Protein AF-K1TEF5-F1 (afdb_monomer_lite)

Sequence (211 aa):
VDSDGNNSTTNTFYMVNTIAPIYPLYLRDGNGNIMTDDNGKIYDYGNGMNAGLNRPVLSQLNLLKDDQLQASHSVGNTFGINGFAEITPTFVKGLKITLNGTVDDYEYRYQSTQQPYYGFGATTYPNGEVTVGHYRYYTVNFQQLVNYARSFGLHNMTLLLGHENYKQTYEYVYGGRSNMFSFKENHELAGAITNETYISNQTNYNTEGFF

Structure (mmCIF, N/CA/C/O backbone):
data_AF-K1TEF5-F1
#
_entry.id   AF-K1TEF5-F1
#
loop_
_atom_site.group_PDB
_atom_site.id
_atom_site.type_symbol
_atom_site.label_atom_id
_atom_site.label_alt_id
_atom_site.label_comp_id
_atom_site.label_asym_id
_atom_site.label_entity_id
_atom_site.label_seq_id
_atom_site.pdbx_PDB_ins_code
_atom_site.Cartn_x
_atom_site.Cartn_y
_atom_site.Cartn_z
_atom_site.occupancy
_atom_site.B_iso_or_equiv
_atom_site.auth_seq_id
_atom_site.auth_comp_id
_atom_site.auth_asym_id
_atom_site.auth_atom_id
_atom_site.pdbx_PDB_model_num
ATOM 1 N N . VAL A 1 1 ? -7.336 10.208 -7.315 1.00 33.69 1 VAL A N 1
ATOM 2 C CA . VAL A 1 1 ? -6.841 11.575 -7.041 1.00 33.69 1 VAL A CA 1
ATOM 3 C C . VAL A 1 1 ? -5.560 11.406 -6.266 1.00 33.69 1 VAL A C 1
ATOM 5 O O . VAL A 1 1 ? -5.601 10.839 -5.185 1.00 33.69 1 VAL A O 1
ATOM 8 N N . ASP A 1 2 ? -4.446 11.713 -6.919 1.00 32.72 2 ASP A N 1
ATOM 9 C CA . ASP A 1 2 ? -3.103 11.453 -6.406 1.00 32.72 2 ASP A CA 1
ATOM 10 C C . ASP A 1 2 ? -2.820 12.412 -5.244 1.00 32.72 2 ASP A C 1
ATOM 12 O O . ASP A 1 2 ? -2.993 13.626 -5.387 1.00 32.72 2 ASP A O 1
ATOM 16 N N . SER A 1 3 ? -2.506 11.850 -4.079 1.00 37.12 3 SER A N 1
ATOM 17 C CA . SER A 1 3 ? -2.143 12.604 -2.883 1.00 37.12 3 SER A CA 1
ATOM 18 C C . SER A 1 3 ? -0.651 12.865 -2.934 1.00 37.12 3 SER A C 1
ATOM 20 O O . SER A 1 3 ? 0.140 11.937 -3.060 1.00 37.12 3 SER A O 1
ATOM 22 N N . ASP A 1 4 ? -0.319 14.138 -2.758 1.00 37.12 4 ASP A N 1
ATOM 23 C CA . ASP A 1 4 ? 1.005 14.672 -2.475 1.00 37.12 4 ASP A CA 1
ATOM 24 C C . ASP A 1 4 ? 1.933 14.810 -3.681 1.00 37.12 4 ASP A C 1
ATOM 26 O O . ASP A 1 4 ? 2.400 13.848 -4.284 1.00 37.12 4 ASP A O 1
ATOM 30 N N . GLY A 1 5 ? 2.232 16.080 -3.989 1.00 35.91 5 GLY A N 1
ATOM 31 C CA . GLY A 1 5 ? 3.232 16.546 -4.946 1.00 35.91 5 GLY A CA 1
ATOM 32 C C . GLY A 1 5 ? 4.647 16.154 -4.537 1.00 35.91 5 GLY A C 1
ATOM 33 O O . GLY A 1 5 ? 5.506 17.001 -4.300 1.00 35.91 5 GLY A O 1
ATOM 34 N N . ASN A 1 6 ? 4.882 14.854 -4.458 1.00 35.56 6 ASN A N 1
ATOM 35 C CA . ASN A 1 6 ? 6.198 14.286 -4.430 1.00 35.56 6 ASN A CA 1
ATOM 36 C C . ASN A 1 6 ? 6.696 14.285 -5.872 1.00 35.56 6 ASN A C 1
ATOM 38 O O . ASN A 1 6 ? 5.978 13.908 -6.797 1.00 35.56 6 ASN A O 1
ATOM 42 N N . ASN A 1 7 ? 7.916 14.770 -6.059 1.00 41.69 7 ASN A N 1
ATOM 43 C CA . ASN A 1 7 ? 8.582 14.948 -7.342 1.00 41.69 7 ASN A CA 1
ATOM 44 C C . ASN A 1 7 ? 8.949 13.569 -7.928 1.00 41.69 7 ASN A C 1
ATOM 46 O O . ASN A 1 7 ? 10.123 13.229 -8.068 1.00 41.69 7 ASN A O 1
ATOM 50 N N . SER A 1 8 ? 7.951 12.717 -8.169 1.00 44.34 8 SER A N 1
ATOM 51 C CA . SER A 1 8 ? 8.174 11.383 -8.687 1.00 44.34 8 SER A CA 1
ATOM 52 C C . SER A 1 8 ? 8.541 11.527 -10.158 1.00 44.34 8 SER A C 1
ATOM 54 O O . SER A 1 8 ? 7.816 12.091 -10.982 1.00 44.34 8 SER A O 1
ATOM 56 N N . THR A 1 9 ? 9.691 10.970 -10.516 1.00 53.44 9 THR A N 1
ATOM 57 C CA . THR A 1 9 ? 10.113 10.777 -11.907 1.00 53.44 9 THR A CA 1
ATOM 58 C C . THR A 1 9 ? 9.170 9.845 -12.682 1.00 53.44 9 THR A C 1
ATOM 60 O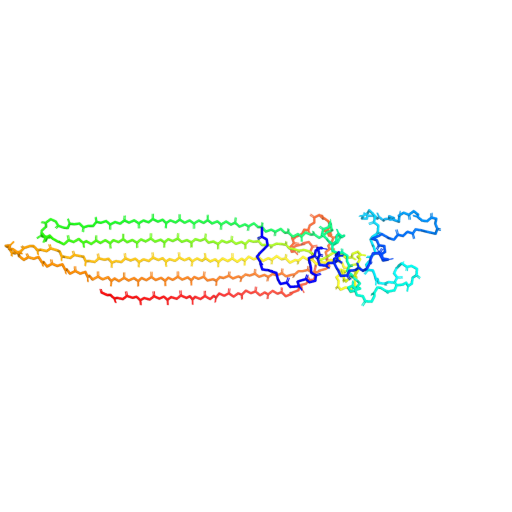 O . THR A 1 9 ? 9.443 9.552 -13.840 1.00 53.44 9 THR A O 1
ATOM 63 N N . THR A 1 10 ? 8.072 9.394 -12.057 1.00 58.94 10 THR A N 1
ATOM 64 C CA . THR A 1 10 ? 7.013 8.538 -12.600 1.00 58.94 10 THR A CA 1
ATOM 65 C C . THR A 1 10 ? 5.746 9.302 -13.011 1.00 58.94 10 THR A C 1
ATOM 67 O O . THR A 1 10 ? 4.811 8.680 -13.504 1.00 58.94 10 THR A O 1
ATOM 70 N N . ASN A 1 11 ? 5.699 10.637 -12.879 1.00 72.62 11 ASN A N 1
ATOM 71 C CA . ASN A 1 11 ? 4.566 11.454 -13.337 1.00 72.62 11 ASN A CA 1
ATOM 72 C C . ASN A 1 11 ? 4.756 11.972 -14.783 1.00 72.62 11 ASN A C 1
ATOM 74 O O . ASN A 1 11 ? 5.734 12.658 -15.094 1.00 72.62 11 ASN A O 1
ATOM 78 N N . THR A 1 12 ? 3.791 11.715 -15.676 1.00 77.75 12 THR A N 1
ATOM 79 C CA . THR A 1 12 ? 3.824 12.180 -17.080 1.00 77.75 12 THR A CA 1
ATOM 80 C C . THR A 1 12 ? 3.917 13.704 -17.202 1.00 77.75 12 THR A C 1
ATOM 82 O O . THR A 1 12 ? 4.641 14.208 -18.063 1.00 77.75 12 THR A O 1
ATOM 85 N N . PHE A 1 13 ? 3.270 14.458 -16.309 1.00 82.94 13 PHE A N 1
ATOM 86 C CA . PHE A 1 13 ? 3.345 15.921 -16.280 1.00 82.94 13 PHE A CA 1
ATOM 87 C C . PHE A 1 13 ? 4.739 16.424 -15.896 1.00 82.94 13 PHE A C 1
ATOM 89 O O . PHE A 1 13 ? 5.180 17.461 -16.396 1.00 82.94 13 PHE A O 1
ATOM 96 N N . TYR A 1 14 ? 5.461 15.691 -15.045 1.00 83.38 14 TYR A N 1
ATOM 97 C CA . TYR A 1 14 ? 6.838 16.035 -14.696 1.00 83.38 14 TYR A CA 1
ATOM 98 C C . TYR A 1 14 ? 7.760 15.923 -15.917 1.00 83.38 14 TYR A C 1
ATOM 100 O O . TYR A 1 14 ? 8.555 16.830 -16.173 1.00 83.38 14 TYR A O 1
ATOM 108 N N . MET A 1 15 ? 7.600 14.876 -16.736 1.00 82.81 15 MET A N 1
ATOM 109 C CA . MET A 1 15 ? 8.345 14.743 -17.994 1.00 82.81 15 MET A CA 1
ATOM 110 C C . MET A 1 15 ? 8.072 15.898 -18.963 1.00 82.81 15 MET A C 1
ATOM 112 O O . MET A 1 15 ? 9.021 16.465 -19.504 1.00 82.81 15 MET A O 1
ATOM 116 N N . VAL A 1 16 ? 6.802 16.272 -19.153 1.00 82.12 16 VAL A N 1
ATOM 117 C CA . VAL A 1 16 ? 6.409 17.360 -20.070 1.00 82.12 16 VAL A CA 1
ATOM 118 C C . VAL A 1 16 ? 7.001 18.707 -19.645 1.00 82.12 16 VAL A C 1
ATOM 120 O O . VAL A 1 16 ? 7.415 19.483 -20.499 1.00 82.12 16 VAL A O 1
ATOM 123 N N . ASN A 1 17 ? 7.091 18.974 -18.340 1.00 87.50 17 ASN A N 1
ATOM 124 C CA . ASN A 1 17 ? 7.647 20.230 -17.824 1.00 87.50 17 ASN A CA 1
ATOM 125 C C . ASN A 1 17 ? 9.185 20.244 -17.737 1.00 87.50 17 ASN A C 1
ATOM 127 O O . ASN A 1 17 ? 9.776 21.314 -17.614 1.00 87.50 17 ASN A O 1
ATOM 131 N N . THR A 1 18 ? 9.838 19.079 -17.791 1.00 88.38 18 THR A N 1
ATOM 132 C CA . THR A 1 18 ? 11.302 18.953 -17.653 1.00 88.38 18 THR A CA 1
ATOM 133 C C . THR A 1 18 ? 12.012 18.875 -19.005 1.00 88.38 18 THR A C 1
ATOM 135 O O . THR A 1 18 ? 13.148 19.330 -19.148 1.00 88.38 18 THR A O 1
ATOM 138 N N . ILE A 1 19 ? 11.371 18.282 -20.013 1.00 88.94 19 ILE A N 1
ATOM 139 C CA . ILE A 1 19 ? 11.981 18.061 -21.324 1.00 88.94 19 ILE A CA 1
ATOM 140 C C . ILE A 1 19 ? 11.733 19.273 -22.217 1.00 88.94 19 ILE A C 1
ATOM 142 O O . ILE A 1 19 ? 10.596 19.633 -22.509 1.00 88.94 19 ILE A O 1
ATOM 146 N N . ALA A 1 20 ? 12.816 19.879 -22.703 1.00 89.19 20 ALA A N 1
ATOM 147 C CA . ALA A 1 20 ? 12.723 20.956 -23.678 1.00 89.19 20 ALA A CA 1
ATOM 148 C C . ALA A 1 20 ? 12.020 20.472 -24.967 1.00 89.19 20 ALA A C 1
ATOM 150 O O . ALA A 1 20 ? 12.321 19.374 -25.444 1.00 89.19 20 ALA A O 1
ATOM 151 N N . PRO A 1 21 ? 11.169 21.299 -25.605 1.00 87.25 21 PRO A N 1
ATOM 152 C CA . PRO A 1 21 ? 10.355 20.907 -26.766 1.00 87.25 21 PRO A CA 1
ATOM 153 C C . PRO A 1 21 ? 11.164 20.626 -28.046 1.00 87.25 21 PRO A C 1
ATOM 155 O O . PRO A 1 21 ? 10.593 20.341 -29.094 1.00 87.25 21 PRO A O 1
ATOM 158 N N . ILE A 1 22 ? 12.494 20.714 -27.975 1.00 89.50 22 ILE A N 1
ATOM 159 C CA . ILE A 1 22 ? 13.421 20.339 -29.048 1.00 89.50 22 ILE A CA 1
ATOM 160 C C . ILE A 1 22 ? 13.638 18.821 -29.139 1.00 89.50 22 ILE A C 1
ATOM 162 O O . ILE A 1 22 ? 14.086 18.339 -30.177 1.00 89.50 22 ILE A O 1
ATOM 166 N N . TYR A 1 23 ? 13.340 18.069 -28.073 1.00 90.31 23 TYR A N 1
ATOM 167 C CA . TYR A 1 23 ? 13.406 16.608 -28.093 1.00 90.31 23 TYR A CA 1
ATOM 168 C C . TYR A 1 23 ? 12.088 16.041 -28.633 1.00 90.31 23 TYR A C 1
ATOM 170 O O . TYR A 1 23 ? 11.017 16.448 -28.174 1.00 90.31 23 TYR A O 1
ATOM 178 N N . PRO A 1 24 ? 12.127 15.116 -29.606 1.00 90.94 24 PRO A N 1
ATOM 179 C CA . PRO A 1 24 ? 10.912 14.559 -30.176 1.00 90.94 24 PRO A CA 1
ATOM 180 C C . PRO A 1 24 ? 10.228 13.596 -29.202 1.00 90.94 24 PRO A C 1
ATOM 182 O O . PRO A 1 24 ? 10.856 12.998 -28.335 1.00 90.94 24 PRO A O 1
ATOM 185 N N . LEU A 1 25 ? 8.921 13.399 -29.386 1.00 91.56 25 LEU A N 1
ATOM 186 C CA . LEU A 1 25 ? 8.171 12.374 -28.654 1.00 91.56 25 LEU A CA 1
ATOM 187 C C . LEU A 1 25 ? 8.363 10.968 -29.250 1.00 91.56 25 LEU A C 1
ATOM 189 O O . LEU A 1 25 ? 8.350 9.981 -28.520 1.00 91.56 25 LEU A O 1
ATOM 193 N N . TYR A 1 26 ? 8.527 10.886 -30.572 1.00 95.00 26 TYR A N 1
ATOM 194 C CA . TYR A 1 26 ? 8.603 9.641 -31.339 1.00 95.00 26 TYR A CA 1
ATOM 195 C C . TYR A 1 26 ? 9.920 9.540 -32.095 1.00 95.00 26 TYR A C 1
ATOM 197 O O . TYR A 1 26 ? 10.439 10.558 -32.563 1.00 95.00 26 TYR A O 1
ATOM 205 N N . LEU A 1 27 ? 10.388 8.313 -32.312 1.00 95.00 27 LEU A N 1
ATOM 206 C CA . LEU A 1 27 ? 11.446 8.056 -33.282 1.00 95.00 27 LEU A CA 1
ATOM 207 C C . LEU A 1 27 ? 10.899 8.176 -34.703 1.00 95.00 27 LEU A C 1
ATOM 209 O O . LEU A 1 27 ? 9.759 7.791 -34.989 1.00 95.00 27 LEU A O 1
ATOM 213 N N . ARG A 1 28 ? 11.719 8.736 -35.593 1.00 93.19 28 ARG A N 1
ATOM 214 C CA . ARG A 1 28 ? 11.371 8.948 -36.996 1.00 93.19 28 ARG A CA 1
ATOM 215 C C . ARG A 1 28 ? 12.434 8.363 -37.915 1.00 93.19 28 ARG A C 1
ATOM 217 O O . ARG A 1 28 ? 13.615 8.388 -37.582 1.00 93.19 28 ARG A O 1
ATOM 224 N N . ASP A 1 29 ? 11.995 7.852 -39.060 1.00 92.75 29 ASP A N 1
ATOM 225 C CA . ASP A 1 29 ? 12.886 7.389 -40.120 1.00 92.75 29 ASP A CA 1
ATOM 226 C C . ASP A 1 29 ? 13.574 8.571 -40.836 1.00 92.75 29 ASP A C 1
ATOM 228 O O . ASP A 1 29 ? 13.286 9.744 -40.577 1.00 92.75 29 ASP A O 1
ATOM 232 N N . GLY A 1 30 ? 14.474 8.270 -41.778 1.00 90.62 30 GLY A N 1
ATOM 233 C CA . GLY A 1 30 ? 15.176 9.293 -42.565 1.00 90.62 30 GLY A CA 1
ATOM 234 C C . GLY A 1 30 ? 14.268 10.164 -43.446 1.00 90.62 30 GLY A C 1
ATOM 235 O O . GLY A 1 30 ? 14.703 11.218 -43.902 1.00 90.62 30 GLY A O 1
ATOM 236 N N . ASN A 1 31 ? 13.012 9.761 -43.658 1.00 93.69 31 ASN A N 1
ATOM 237 C CA . ASN A 1 31 ? 12.000 10.518 -44.394 1.00 93.69 31 ASN A CA 1
ATOM 238 C C . ASN A 1 31 ? 11.084 11.331 -43.458 1.00 93.69 31 ASN A C 1
ATOM 240 O O . ASN A 1 31 ? 10.169 12.010 -43.922 1.00 93.69 31 ASN A O 1
ATOM 244 N N . GLY A 1 32 ? 11.310 11.268 -42.142 1.00 90.31 32 GLY A N 1
ATOM 245 C CA . GLY A 1 32 ? 10.517 11.957 -41.132 1.00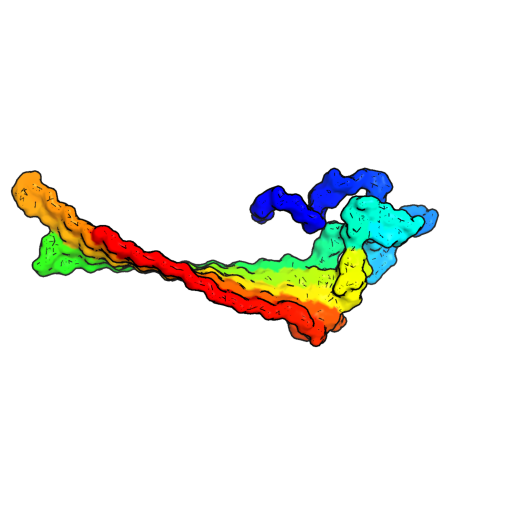 90.31 32 GLY A CA 1
ATOM 246 C C . GLY A 1 32 ? 9.232 11.232 -40.720 1.00 90.31 32 GLY A C 1
ATOM 247 O O . GLY A 1 32 ? 8.460 11.794 -39.936 1.00 90.31 32 GLY A O 1
ATOM 248 N N . ASN A 1 33 ? 8.977 10.003 -41.177 1.00 95.94 33 ASN A N 1
ATOM 249 C CA . ASN A 1 33 ? 7.810 9.222 -40.751 1.00 95.94 33 ASN A CA 1
ATOM 250 C C . ASN A 1 33 ? 8.029 8.643 -39.354 1.00 95.94 33 ASN A C 1
ATOM 252 O O . ASN A 1 33 ? 9.141 8.252 -39.017 1.00 95.94 33 ASN A O 1
ATOM 256 N N . ILE A 1 34 ? 6.972 8.557 -38.541 1.00 96.75 34 ILE A N 1
ATOM 257 C CA . ILE A 1 34 ? 7.051 7.909 -37.222 1.00 96.75 34 ILE A CA 1
ATOM 258 C C . ILE A 1 34 ? 7.308 6.414 -37.412 1.00 96.75 34 ILE A C 1
ATOM 260 O O . ILE A 1 34 ? 6.566 5.747 -38.130 1.00 96.75 34 ILE A O 1
ATOM 264 N N . MET A 1 35 ? 8.331 5.901 -36.733 1.00 96.12 35 MET A N 1
ATOM 265 C CA . MET A 1 35 ? 8.659 4.479 -36.739 1.00 96.12 35 MET A CA 1
ATOM 266 C C . MET A 1 35 ? 7.670 3.680 -35.885 1.00 96.12 35 MET A C 1
ATOM 268 O O . MET A 1 35 ? 7.124 4.183 -34.896 1.00 96.12 35 MET A O 1
ATOM 272 N N . TH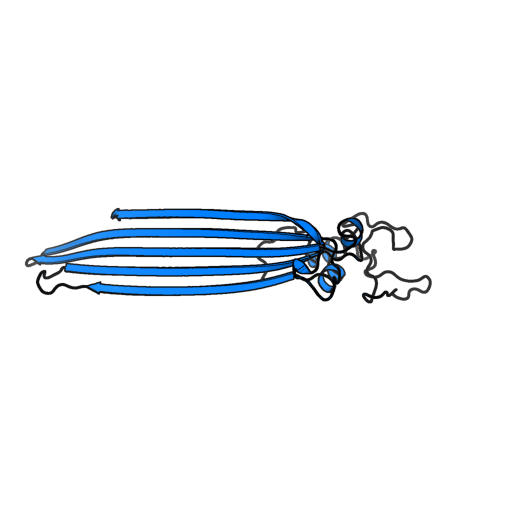R A 1 36 ? 7.464 2.416 -36.251 1.00 97.06 36 THR A N 1
ATOM 273 C CA . THR A 1 36 ? 6.567 1.490 -35.553 1.00 97.06 36 THR A CA 1
ATOM 274 C C . THR A 1 36 ? 7.208 0.121 -35.361 1.00 97.06 36 THR A C 1
ATOM 276 O O . THR A 1 36 ? 8.000 -0.302 -36.200 1.00 97.06 36 THR A O 1
ATOM 279 N N . ASP A 1 37 ? 6.806 -0.580 -34.309 1.00 95.50 37 ASP A N 1
ATOM 280 C CA . ASP A 1 37 ? 7.123 -1.983 -34.040 1.00 95.50 37 ASP A CA 1
ATOM 281 C C . ASP A 1 37 ? 5.876 -2.751 -33.552 1.00 95.50 37 ASP A C 1
ATOM 283 O O . ASP A 1 37 ? 4.747 -2.255 -33.642 1.00 95.50 37 ASP A O 1
ATOM 287 N N . ASP A 1 38 ? 6.075 -3.958 -33.016 1.00 94.50 38 ASP A N 1
ATOM 288 C CA . ASP A 1 38 ? 5.016 -4.848 -32.512 1.00 94.50 38 ASP A CA 1
ATOM 289 C C . ASP A 1 38 ? 4.230 -4.280 -31.314 1.00 94.50 38 ASP A C 1
ATOM 291 O O . ASP A 1 38 ? 3.203 -4.834 -30.906 1.00 94.50 38 ASP A O 1
ATOM 295 N N . ASN A 1 39 ? 4.686 -3.170 -30.732 1.00 94.44 39 ASN A N 1
ATOM 296 C CA . ASN A 1 39 ? 3.981 -2.435 -29.690 1.00 94.44 39 ASN A CA 1
ATOM 297 C C . ASN A 1 39 ? 3.419 -1.095 -30.198 1.00 94.44 39 ASN A C 1
ATOM 299 O O . ASN A 1 39 ? 2.960 -0.281 -29.393 1.00 94.44 39 ASN A O 1
ATOM 303 N N . GLY A 1 40 ? 3.427 -0.839 -31.508 1.00 95.75 40 GLY A N 1
ATOM 304 C CA . GLY A 1 40 ? 2.878 0.364 -32.131 1.00 95.75 40 GLY A CA 1
ATOM 305 C C . GLY A 1 40 ? 3.942 1.424 -32.408 1.00 95.75 40 GLY A C 1
ATOM 306 O O . GLY A 1 40 ? 5.043 1.115 -32.840 1.00 95.75 40 GLY A O 1
ATOM 307 N N . LYS A 1 41 ? 3.613 2.708 -32.220 1.00 97.25 41 LYS A N 1
ATOM 308 C CA . LYS A 1 41 ? 4.575 3.803 -32.448 1.00 97.25 41 LYS A CA 1
ATOM 309 C C . LYS A 1 41 ? 5.742 3.703 -31.468 1.00 97.25 41 LYS A C 1
ATOM 311 O O . LYS A 1 41 ? 5.511 3.507 -30.273 1.00 97.25 41 LYS A O 1
ATOM 316 N N . ILE A 1 42 ? 6.957 3.917 -31.967 1.00 96.00 42 ILE A N 1
ATOM 317 C CA . ILE A 1 42 ? 8.173 3.915 -31.151 1.00 96.00 42 ILE A CA 1
ATOM 318 C C . ILE A 1 42 ? 8.393 5.313 -30.575 1.00 96.00 42 ILE A C 1
ATOM 320 O O . ILE A 1 42 ? 8.477 6.304 -31.306 1.00 96.00 42 ILE A O 1
ATOM 324 N N . TYR A 1 43 ? 8.469 5.389 -29.251 1.00 95.12 43 TYR A N 1
ATOM 325 C CA . TYR A 1 43 ? 8.670 6.630 -28.510 1.00 95.12 43 TYR A CA 1
ATOM 326 C C . TYR A 1 43 ? 10.162 6.879 -28.266 1.00 95.12 43 TYR A C 1
ATOM 328 O O . TYR A 1 43 ? 10.940 5.935 -28.143 1.00 95.12 43 TYR A O 1
ATOM 336 N N . ASP A 1 44 ? 10.572 8.146 -28.182 1.00 94.25 44 ASP A N 1
ATOM 337 C CA . ASP A 1 44 ? 11.949 8.493 -27.826 1.00 94.25 44 ASP A CA 1
ATOM 338 C C . ASP A 1 44 ? 12.153 8.367 -26.309 1.00 94.25 44 ASP A C 1
ATOM 340 O O . ASP A 1 44 ? 11.621 9.153 -25.516 1.00 94.25 44 ASP A O 1
ATOM 344 N N . TYR A 1 45 ? 12.932 7.366 -25.902 1.00 94.44 45 TYR A N 1
ATOM 345 C CA . TYR A 1 45 ? 13.360 7.173 -24.514 1.00 94.44 45 TYR A CA 1
ATOM 346 C C . TYR A 1 45 ? 14.619 7.991 -24.176 1.00 94.44 45 TYR A C 1
ATOM 348 O O . TYR A 1 45 ? 15.074 7.978 -23.034 1.00 94.44 45 TYR A O 1
ATOM 356 N N . GLY A 1 46 ? 15.205 8.717 -25.135 1.00 93.56 46 GLY A N 1
ATOM 357 C CA . GLY A 1 46 ? 16.378 9.562 -24.909 1.00 93.56 46 GLY A CA 1
ATOM 358 C C . GLY A 1 46 ? 17.662 8.778 -24.624 1.00 93.56 46 GLY A C 1
ATOM 359 O O . GLY A 1 46 ? 18.550 9.289 -23.941 1.00 93.56 46 GLY A O 1
ATOM 360 N N . ASN A 1 47 ? 17.744 7.536 -25.103 1.00 92.69 47 ASN A N 1
ATOM 361 C CA . ASN A 1 47 ? 18.822 6.569 -24.859 1.00 92.69 47 ASN A CA 1
ATOM 362 C C . ASN A 1 47 ? 19.747 6.359 -26.077 1.00 92.69 47 ASN A C 1
ATOM 364 O O . ASN A 1 47 ? 20.387 5.315 -26.187 1.00 92.69 47 ASN A O 1
ATOM 368 N N . GLY A 1 48 ? 19.776 7.301 -27.027 1.00 91.19 48 GLY A N 1
ATOM 369 C CA . GLY A 1 48 ? 20.640 7.219 -28.208 1.00 91.19 48 GLY A CA 1
ATOM 370 C C . GLY A 1 48 ? 19.991 6.573 -29.432 1.00 91.19 48 GLY A C 1
ATOM 371 O O . GLY A 1 48 ? 20.563 6.638 -30.517 1.00 91.19 48 GLY A O 1
ATOM 372 N N . MET A 1 49 ? 18.784 6.006 -29.314 1.00 89.69 49 MET A N 1
ATOM 373 C CA . MET A 1 49 ? 18.074 5.434 -30.469 1.00 89.69 49 MET A CA 1
ATOM 374 C C . MET A 1 49 ? 17.678 6.488 -31.512 1.00 89.69 49 MET A C 1
ATOM 376 O O . MET A 1 49 ? 17.547 6.180 -32.695 1.00 89.69 49 MET A O 1
ATOM 380 N N . ASN A 1 50 ? 17.529 7.745 -31.095 1.00 87.81 50 ASN A N 1
ATOM 381 C CA . ASN A 1 50 ? 17.278 8.860 -31.993 1.00 87.81 50 ASN A CA 1
ATOM 382 C C . ASN A 1 50 ? 18.590 9.378 -32.605 1.00 87.81 50 ASN A C 1
ATOM 384 O O . ASN A 1 50 ? 19.215 10.292 -32.068 1.00 87.81 50 ASN A O 1
ATOM 388 N N . ALA A 1 51 ? 19.028 8.768 -33.710 1.00 84.44 51 ALA A N 1
ATOM 389 C CA . ALA A 1 51 ? 20.224 9.176 -34.459 1.00 84.44 51 ALA A CA 1
ATOM 390 C C . ALA A 1 51 ? 21.517 9.283 -33.610 1.00 84.44 51 ALA A C 1
ATOM 392 O O . ALA A 1 51 ? 22.390 10.099 -33.899 1.00 84.44 51 ALA A O 1
ATOM 393 N N . GLY A 1 52 ? 21.648 8.474 -32.551 1.00 87.12 52 GLY A N 1
ATOM 394 C CA . GLY A 1 52 ? 22.796 8.500 -31.636 1.00 87.12 52 GLY A CA 1
ATOM 395 C C . GLY A 1 52 ? 22.724 9.571 -30.541 1.00 87.12 52 GLY A C 1
ATOM 396 O O . GLY A 1 52 ? 23.640 9.665 -29.724 1.00 87.12 52 GLY A O 1
ATOM 397 N N . LEU A 1 53 ? 21.658 10.377 -30.492 1.00 87.31 53 LEU A N 1
ATOM 398 C CA . LEU A 1 53 ? 21.503 11.456 -29.517 1.00 87.31 53 LEU A CA 1
ATOM 399 C C . LEU A 1 53 ? 20.956 10.930 -28.186 1.00 87.31 53 LEU A C 1
ATOM 401 O O . LEU A 1 53 ? 19.853 10.386 -28.107 1.00 87.31 53 LEU A O 1
ATOM 405 N N . ASN A 1 54 ? 21.720 11.144 -27.116 1.00 91.88 54 ASN A N 1
ATOM 406 C CA . ASN A 1 54 ? 21.269 10.904 -25.749 1.00 91.88 54 ASN A CA 1
ATOM 407 C C . ASN A 1 54 ? 20.620 12.167 -25.181 1.00 91.88 54 ASN A C 1
ATOM 409 O O . ASN A 1 54 ? 21.195 13.256 -25.252 1.00 91.88 54 ASN A O 1
ATOM 413 N N . ARG A 1 55 ? 19.438 12.020 -24.575 1.00 92.38 55 ARG A N 1
ATOM 414 C CA . ARG A 1 55 ? 18.790 13.121 -23.858 1.00 92.38 55 ARG A CA 1
ATOM 415 C C . ARG A 1 55 ? 19.517 13.313 -22.519 1.00 92.38 55 ARG A C 1
ATOM 417 O O . ARG A 1 55 ? 19.618 12.352 -21.760 1.00 92.38 55 ARG A O 1
ATOM 424 N N . PRO A 1 56 ? 20.002 14.523 -22.187 1.00 90.38 56 PRO A N 1
ATOM 425 C CA . PRO A 1 56 ? 20.787 14.765 -20.973 1.00 90.38 56 PRO A CA 1
ATOM 426 C C . PRO A 1 56 ? 19.953 14.686 -19.687 1.00 90.38 56 PRO A C 1
ATOM 428 O O . PRO A 1 56 ? 20.508 14.576 -18.599 1.00 90.38 56 PRO A O 1
ATOM 431 N N . VAL A 1 57 ? 18.625 14.747 -19.805 1.00 89.25 57 VAL A N 1
ATOM 432 C CA . VAL A 1 57 ? 17.674 14.641 -18.695 1.00 89.25 57 VAL A CA 1
ATOM 433 C C . VAL A 1 57 ? 16.735 13.467 -18.927 1.00 89.25 57 VAL A C 1
ATOM 435 O O . VAL A 1 57 ? 16.299 13.227 -20.056 1.00 89.25 57 VAL A O 1
ATOM 438 N N . LEU A 1 58 ? 16.399 12.746 -17.856 1.00 88.25 58 LEU A N 1
ATOM 439 C CA . LEU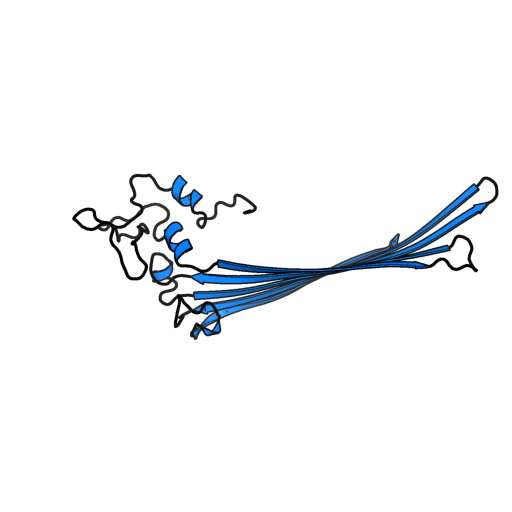 A 1 58 ? 15.442 11.633 -17.889 1.00 88.25 58 LEU A CA 1
ATOM 440 C C . LEU A 1 58 ? 15.743 10.623 -19.014 1.00 88.25 58 LEU A C 1
ATOM 442 O O . LEU A 1 58 ? 14.833 10.181 -19.707 1.00 88.25 58 LEU A O 1
ATOM 446 N N . SER A 1 59 ? 17.019 10.313 -19.266 1.00 91.19 59 SER A N 1
ATOM 447 C CA . SER A 1 59 ? 17.398 9.294 -20.255 1.00 91.19 59 SER A CA 1
ATOM 448 C C . SER A 1 59 ? 16.828 7.925 -19.863 1.00 91.19 59 SER A C 1
ATOM 450 O O . SER A 1 59 ? 16.640 7.645 -18.682 1.00 91.19 59 SER A O 1
ATOM 452 N N . GLN A 1 60 ? 16.558 7.085 -20.863 1.00 91.69 60 GLN A N 1
ATOM 453 C CA . GLN A 1 60 ? 15.920 5.771 -20.741 1.00 91.69 60 GLN A CA 1
ATOM 454 C C . GLN A 1 60 ? 14.484 5.783 -20.191 1.00 91.69 60 GLN A C 1
ATOM 456 O O . GLN A 1 60 ? 13.997 4.739 -19.756 1.00 91.69 60 GLN A O 1
ATOM 461 N N . LEU A 1 61 ? 13.781 6.920 -20.255 1.00 90.88 61 LEU A N 1
ATOM 462 C CA . LEU A 1 61 ? 12.408 7.060 -19.756 1.00 90.88 61 LEU A CA 1
ATOM 463 C C . LEU A 1 61 ? 11.465 7.638 -20.812 1.00 90.88 61 LEU A C 1
ATOM 465 O O . LEU A 1 61 ? 11.768 8.653 -21.453 1.00 90.88 61 LEU A O 1
ATOM 469 N N . ASN A 1 62 ? 10.282 7.035 -20.932 1.00 92.38 62 ASN A N 1
ATOM 470 C CA . ASN A 1 62 ? 9.144 7.613 -21.632 1.00 92.38 62 ASN A CA 1
ATOM 471 C C . ASN A 1 62 ? 7.837 7.159 -20.979 1.00 92.38 62 ASN A C 1
ATOM 473 O O . ASN A 1 62 ? 7.210 6.194 -21.407 1.00 92.38 62 ASN A O 1
ATOM 477 N N . LEU A 1 63 ? 7.399 7.908 -19.966 1.00 88.69 63 LEU A N 1
ATOM 478 C CA . LEU A 1 63 ? 6.252 7.536 -19.139 1.00 88.69 63 LEU A CA 1
ATOM 479 C C . LEU A 1 63 ? 4.941 7.409 -19.916 1.00 88.69 63 LEU A C 1
ATOM 481 O O . LEU A 1 63 ? 4.083 6.637 -19.516 1.00 88.69 63 LEU A O 1
ATOM 485 N N . LEU A 1 64 ? 4.777 8.130 -21.032 1.00 90.31 64 LEU A N 1
ATOM 486 C CA . LEU A 1 64 ? 3.589 7.980 -21.880 1.00 90.31 64 LEU A CA 1
ATOM 487 C C . LEU A 1 64 ? 3.541 6.606 -22.546 1.00 90.31 64 LEU A C 1
ATOM 489 O O . LEU A 1 64 ? 2.461 6.053 -22.733 1.00 90.31 64 LEU A O 1
ATOM 493 N N . LYS A 1 65 ? 4.701 6.069 -22.936 1.00 93.31 65 LYS A N 1
ATOM 494 C CA . LYS A 1 65 ? 4.787 4.729 -23.509 1.00 93.31 65 LYS A CA 1
ATOM 495 C C . LYS A 1 65 ? 4.790 3.658 -22.425 1.00 93.31 65 LYS A C 1
ATOM 497 O O . LYS A 1 65 ? 4.131 2.639 -22.601 1.00 93.31 65 LYS A O 1
ATOM 502 N N . ASP A 1 66 ? 5.470 3.904 -21.310 1.00 92.38 66 ASP A N 1
ATOM 503 C CA . ASP A 1 66 ? 5.500 2.985 -20.172 1.00 92.38 66 ASP A CA 1
ATOM 504 C C . ASP A 1 66 ? 4.089 2.767 -19.593 1.00 92.38 66 ASP A C 1
ATOM 506 O O . ASP A 1 66 ? 3.711 1.625 -19.358 1.00 92.38 66 ASP A O 1
ATOM 510 N N . ASP A 1 67 ? 3.273 3.819 -19.464 1.00 89.56 67 ASP A N 1
ATOM 511 C CA . ASP A 1 67 ? 1.867 3.738 -19.022 1.00 89.56 67 ASP A CA 1
ATOM 512 C C . ASP A 1 67 ? 0.980 2.912 -19.973 1.00 89.56 67 ASP A C 1
ATOM 514 O O . ASP A 1 67 ? 0.094 2.186 -19.536 1.00 89.56 67 ASP A O 1
ATOM 518 N N . GLN A 1 68 ? 1.249 2.951 -21.283 1.00 91.75 68 GLN A N 1
ATOM 519 C CA . GLN A 1 68 ? 0.510 2.146 -22.268 1.00 91.75 68 GLN A CA 1
ATOM 520 C C . GLN A 1 68 ? 0.886 0.661 -22.256 1.00 91.75 68 GLN A C 1
ATOM 522 O O . GLN A 1 68 ? 0.122 -0.165 -22.754 1.00 91.75 68 GLN A O 1
ATOM 527 N N . LEU A 1 69 ? 2.095 0.328 -21.800 1.00 94.19 69 LEU A N 1
ATOM 528 C CA . LEU A 1 69 ? 2.629 -1.033 -21.848 1.00 94.19 69 LEU A CA 1
ATOM 529 C C . LEU A 1 69 ? 2.467 -1.767 -20.526 1.00 94.19 69 LEU A C 1
ATOM 531 O O . LEU A 1 69 ? 2.287 -2.979 -20.527 1.00 94.19 69 LEU A O 1
ATOM 535 N N . GLN A 1 70 ? 2.610 -1.053 -19.415 1.00 93.88 70 GLN A N 1
ATOM 536 C CA . GLN A 1 70 ? 2.663 -1.644 -18.090 1.00 93.88 70 GLN A CA 1
ATOM 537 C C . GLN A 1 70 ? 1.273 -1.717 -17.473 1.00 93.88 70 GLN A C 1
ATOM 539 O O . GLN A 1 70 ? 0.459 -0.809 -17.609 1.00 93.88 70 GLN A O 1
ATOM 544 N N . ALA A 1 71 ? 1.027 -2.784 -16.727 1.00 91.88 71 ALA A N 1
ATOM 545 C CA . ALA A 1 71 ? -0.118 -2.871 -15.850 1.00 91.88 71 ALA A CA 1
ATOM 546 C C . ALA A 1 71 ? 0.174 -2.198 -14.507 1.00 91.88 71 ALA A C 1
ATOM 548 O O . ALA A 1 71 ? 1.256 -2.343 -13.932 1.00 91.88 71 ALA A O 1
ATOM 549 N N . SER A 1 72 ? -0.836 -1.499 -14.000 1.00 92.56 72 SER A N 1
ATOM 550 C CA . SER A 1 72 ? -0.913 -0.996 -12.634 1.00 92.56 72 SER A CA 1
ATOM 551 C C . SER A 1 72 ? -2.373 -1.082 -12.206 1.00 92.56 72 SER A C 1
ATOM 553 O O . SER A 1 72 ? -3.216 -0.290 -12.631 1.00 92.56 72 SER A O 1
ATOM 555 N N . HIS A 1 73 ? -2.695 -2.112 -11.431 1.00 92.06 73 HIS A N 1
ATOM 556 C CA . HIS A 1 73 ? -4.054 -2.408 -10.998 1.00 92.06 73 HIS A CA 1
ATOM 557 C C . HIS A 1 73 ? -4.103 -2.513 -9.486 1.00 92.06 73 HIS A C 1
ATOM 559 O O . HIS A 1 73 ? -3.288 -3.204 -8.883 1.00 92.06 73 HIS A O 1
ATOM 565 N N . SER A 1 74 ? -5.107 -1.876 -8.894 1.00 95.25 74 SER A N 1
ATOM 566 C CA . SER A 1 74 ? -5.391 -1.974 -7.468 1.00 95.25 74 SER A CA 1
ATOM 567 C C . SER A 1 74 ? -6.879 -2.207 -7.263 1.00 95.25 74 SER A C 1
ATOM 569 O O . SER A 1 74 ? -7.709 -1.540 -7.881 1.00 95.25 74 SER A O 1
ATOM 571 N N . VAL A 1 75 ? -7.213 -3.143 -6.383 1.00 96.69 75 VAL A N 1
ATOM 572 C CA . VAL A 1 75 ? -8.582 -3.430 -5.950 1.00 96.69 75 VAL A CA 1
ATOM 573 C C . VAL A 1 75 ? -8.607 -3.345 -4.436 1.00 96.69 75 VAL A C 1
ATOM 575 O O . VAL A 1 75 ? -7.779 -3.966 -3.772 1.00 96.69 75 VAL A O 1
ATOM 578 N N . GLY A 1 76 ? -9.539 -2.565 -3.900 1.00 96.81 76 GLY A N 1
ATOM 579 C CA . GLY A 1 76 ? -9.735 -2.414 -2.464 1.00 96.81 76 GLY A CA 1
ATOM 580 C C . GLY A 1 76 ? -11.120 -2.878 -2.046 1.00 96.81 76 GLY A C 1
ATOM 581 O O . GLY A 1 76 ? -12.087 -2.644 -2.771 1.00 96.81 76 GLY A O 1
ATOM 582 N N . ASN A 1 77 ? -11.204 -3.494 -0.871 1.00 96.31 77 ASN A N 1
ATOM 583 C CA . ASN A 1 77 ? -12.462 -3.826 -0.216 1.00 96.31 77 ASN A CA 1
ATOM 584 C C . ASN A 1 77 ? -12.472 -3.223 1.187 1.00 96.31 77 ASN A C 1
ATOM 586 O O . ASN A 1 77 ? -11.455 -3.204 1.881 1.00 96.31 77 ASN A O 1
ATOM 590 N N . THR A 1 78 ? -13.650 -2.778 1.613 1.00 96.81 78 THR A N 1
ATOM 591 C CA . THR A 1 78 ? -13.875 -2.302 2.976 1.00 96.81 78 THR A CA 1
ATOM 592 C C . THR A 1 78 ? -15.122 -2.959 3.533 1.00 96.81 78 THR A C 1
ATOM 594 O O . THR A 1 78 ? -16.167 -2.988 2.879 1.00 96.81 78 THR A O 1
ATOM 597 N N . PHE A 1 79 ? -15.024 -3.448 4.760 1.00 96.56 79 PHE A N 1
ATOM 598 C CA . PHE A 1 79 ? -16.120 -4.017 5.520 1.00 96.56 79 PHE A CA 1
ATOM 599 C C . PHE A 1 79 ? -16.143 -3.412 6.922 1.00 96.56 79 PHE A C 1
ATOM 601 O O . PHE A 1 79 ? -15.096 -3.238 7.533 1.00 96.56 79 PHE A O 1
ATOM 608 N N . GLY A 1 80 ? -17.333 -3.107 7.436 1.00 97.19 80 GLY A N 1
ATOM 609 C CA . GLY A 1 80 ? -17.495 -2.539 8.770 1.00 97.19 80 GLY A CA 1
ATOM 610 C C . GLY A 1 80 ? -18.762 -3.047 9.447 1.00 97.19 80 GLY A C 1
ATOM 611 O O . GLY A 1 80 ? -19.834 -3.068 8.838 1.00 97.19 80 GLY A O 1
ATOM 612 N N . ILE A 1 81 ? -18.650 -3.438 10.715 1.00 97.81 81 ILE A N 1
ATOM 613 C CA . ILE A 1 81 ? -19.776 -3.761 11.595 1.00 97.81 81 ILE A CA 1
ATOM 614 C C . ILE A 1 81 ? -19.747 -2.796 12.770 1.00 97.81 81 ILE A C 1
ATOM 616 O O . ILE A 1 81 ? -18.735 -2.658 13.449 1.00 97.81 81 ILE A O 1
ATOM 620 N N . ASN A 1 82 ? -20.898 -2.196 13.058 1.00 97.50 82 ASN A N 1
ATOM 621 C CA . ASN A 1 82 ? -21.104 -1.362 14.232 1.00 97.50 82 ASN A CA 1
ATOM 622 C C . ASN A 1 82 ? -22.282 -1.911 15.035 1.00 97.50 82 ASN A C 1
ATOM 624 O O . ASN A 1 82 ? -23.321 -2.250 14.466 1.00 97.50 82 ASN A O 1
ATOM 628 N N . GLY A 1 83 ? -22.125 -1.990 16.351 1.00 97.38 83 GLY A N 1
ATOM 629 C CA . GLY A 1 83 ? -23.152 -2.476 17.260 1.00 97.38 83 GLY A CA 1
ATOM 630 C C . GLY A 1 83 ? -23.163 -1.691 18.562 1.00 97.38 83 GLY A C 1
ATOM 631 O O . GLY A 1 83 ? -22.121 -1.262 19.055 1.00 97.38 83 GLY A O 1
ATOM 632 N N . PHE A 1 84 ? -24.354 -1.530 19.131 1.00 97.62 84 PHE A N 1
ATOM 633 C CA . PHE A 1 84 ? -24.522 -0.958 20.459 1.00 97.62 84 PHE A CA 1
ATOM 634 C C . PHE A 1 84 ? -25.561 -1.743 21.257 1.00 97.62 84 PHE A C 1
ATOM 636 O O . PHE A 1 84 ? -26.480 -2.340 20.692 1.00 97.62 84 PHE A O 1
ATOM 643 N N . ALA A 1 85 ? -25.421 -1.729 22.578 1.00 98.00 85 ALA A N 1
ATOM 644 C CA . ALA A 1 85 ? -26.404 -2.270 23.502 1.00 98.00 85 ALA A CA 1
ATOM 645 C C . ALA A 1 85 ? -26.505 -1.383 24.745 1.00 98.00 85 ALA A C 1
ATOM 647 O O . ALA A 1 85 ? -25.495 -1.011 25.341 1.00 98.00 85 ALA A O 1
ATOM 648 N N . GLU A 1 86 ? -27.733 -1.086 25.166 1.00 97.75 86 GLU A N 1
ATOM 649 C CA . GLU A 1 86 ? -28.017 -0.425 26.438 1.00 97.75 86 GLU A CA 1
ATOM 650 C C . GLU A 1 86 ? -28.790 -1.361 27.360 1.00 97.75 86 GLU A C 1
ATOM 652 O O . GLU A 1 86 ? -29.811 -1.940 26.990 1.00 97.75 86 GLU A O 1
ATOM 657 N N . ILE A 1 87 ? -28.318 -1.473 28.597 1.00 97.81 87 ILE A N 1
ATOM 658 C CA . ILE A 1 87 ? -28.914 -2.309 29.631 1.00 97.81 87 ILE A CA 1
ATOM 659 C C . ILE A 1 87 ? -29.256 -1.406 30.814 1.00 97.81 87 ILE A C 1
ATOM 661 O O . ILE A 1 87 ? -28.381 -0.781 31.409 1.00 97.81 87 ILE A O 1
ATOM 665 N N . THR A 1 88 ? -30.542 -1.343 31.164 1.00 97.12 88 THR A N 1
ATOM 666 C CA . THR A 1 88 ? -31.052 -0.549 32.296 1.00 97.12 88 THR A CA 1
ATOM 667 C C . THR A 1 88 ? -31.764 -1.478 33.282 1.00 97.12 88 THR A C 1
ATOM 669 O O . THR A 1 88 ? -32.947 -1.779 33.099 1.00 97.12 88 THR A O 1
ATOM 672 N N . PRO A 1 89 ? -31.068 -1.992 34.311 1.00 93.50 89 PRO A N 1
ATOM 673 C CA . PRO A 1 89 ? -31.669 -2.912 35.268 1.00 93.50 89 PRO A CA 1
ATOM 674 C C . PRO A 1 89 ? -32.773 -2.236 36.089 1.00 93.50 89 PRO A C 1
ATOM 676 O O . PRO A 1 89 ? -32.558 -1.203 36.720 1.00 93.50 89 PRO A O 1
ATOM 679 N N . THR A 1 90 ? -33.959 -2.843 36.150 1.00 92.56 90 THR A N 1
ATOM 680 C CA . THR A 1 90 ? -35.117 -2.263 36.860 1.00 92.56 90 THR A CA 1
ATOM 681 C C . THR A 1 90 ? -34.953 -2.242 38.383 1.00 92.56 90 THR A C 1
ATOM 683 O O . THR A 1 90 ? -35.579 -1.427 39.062 1.00 92.56 90 THR A O 1
ATOM 686 N N . PHE A 1 91 ? -34.098 -3.109 38.930 1.00 93.25 91 PHE A N 1
ATOM 687 C CA . PHE A 1 91 ? -33.847 -3.230 40.368 1.00 93.25 91 PHE A CA 1
ATOM 688 C C . PHE A 1 91 ? -32.820 -2.218 40.908 1.00 93.25 91 PHE A C 1
ATOM 690 O O . PHE A 1 91 ? -32.784 -1.989 42.115 1.00 93.25 91 PHE A O 1
ATOM 697 N N . VAL A 1 92 ? -32.034 -1.560 40.044 1.00 93.81 92 VAL A N 1
ATOM 698 C CA . VAL A 1 92 ? -31.135 -0.456 40.431 1.00 93.81 92 VAL A CA 1
ATOM 699 C C . VAL A 1 92 ? -31.546 0.806 39.683 1.00 93.81 92 VAL A C 1
ATOM 701 O O . VAL A 1 92 ? -31.059 1.103 38.594 1.00 93.81 92 VAL A O 1
ATOM 704 N N . LYS A 1 93 ? -32.460 1.574 40.280 1.00 92.62 93 LYS A N 1
ATOM 705 C CA . LYS A 1 93 ? -32.923 2.837 39.691 1.00 92.62 93 LYS A CA 1
ATOM 706 C C . LYS A 1 93 ? -31.745 3.780 39.452 1.00 92.62 93 LYS A C 1
ATOM 708 O O . LYS A 1 93 ? -31.004 4.079 40.386 1.00 92.62 93 LYS A O 1
ATOM 713 N N . GLY A 1 94 ? -31.629 4.272 38.221 1.00 94.00 94 GLY A N 1
ATOM 714 C CA . GLY A 1 94 ? -30.591 5.219 37.821 1.00 94.00 94 GLY A CA 1
ATOM 715 C C . GLY A 1 94 ? -29.343 4.589 37.205 1.00 94.00 94 GLY A C 1
ATOM 716 O O . GLY A 1 94 ? -28.520 5.338 36.695 1.00 94.00 94 GLY A O 1
ATOM 717 N N . LEU A 1 95 ? -29.202 3.255 37.216 1.00 97.62 95 LEU A N 1
ATOM 718 C CA . LEU A 1 95 ? -28.082 2.550 36.584 1.00 97.62 95 LEU A CA 1
ATOM 719 C C . LEU A 1 95 ? -28.347 2.287 35.096 1.00 97.62 95 LEU A C 1
ATOM 721 O O . LEU A 1 95 ? -29.399 1.762 34.732 1.00 97.62 95 LEU A O 1
ATOM 725 N N . LYS A 1 96 ? -27.356 2.579 34.258 1.00 98.19 96 LYS A N 1
ATOM 726 C CA . LYS A 1 96 ? -27.337 2.307 32.821 1.00 98.19 96 LYS A CA 1
ATOM 727 C C . LYS A 1 96 ? -25.964 1.774 32.423 1.00 98.19 96 LYS A C 1
ATOM 729 O O . LYS A 1 96 ? -24.950 2.381 32.752 1.00 98.19 96 LYS A O 1
ATOM 734 N N . ILE A 1 97 ? -25.943 0.661 31.702 1.00 98.12 97 ILE A N 1
ATOM 735 C CA . ILE A 1 97 ? -24.736 0.091 31.103 1.00 98.12 97 ILE A CA 1
ATOM 736 C C . ILE A 1 97 ? -24.853 0.253 29.591 1.00 98.12 97 ILE A C 1
ATOM 738 O O . ILE A 1 97 ? -25.865 -0.146 29.015 1.00 98.12 97 ILE A O 1
ATOM 742 N N . THR A 1 98 ? -23.834 0.816 28.956 1.00 98.25 98 THR A N 1
ATOM 743 C CA . THR A 1 98 ? -23.755 0.983 27.503 1.00 98.25 98 THR A CA 1
ATOM 744 C C . THR A 1 98 ? -22.542 0.227 26.982 1.00 98.25 98 THR A C 1
ATOM 746 O O . THR A 1 98 ? -21.436 0.395 27.490 1.00 98.25 98 THR A O 1
ATOM 749 N N . LEU A 1 99 ? -22.752 -0.604 25.968 1.00 98.12 99 LEU A N 1
ATOM 750 C CA . LEU A 1 99 ? -21.707 -1.292 25.221 1.00 98.12 99 LEU A CA 1
ATOM 751 C C . LEU A 1 99 ? -21.735 -0.760 23.792 1.00 98.12 99 LEU A C 1
ATOM 753 O O . LEU A 1 99 ? -22.790 -0.801 23.164 1.00 98.12 99 LEU A O 1
ATOM 757 N N . ASN A 1 100 ? -20.599 -0.299 23.281 1.00 97.88 100 ASN A N 1
ATOM 758 C CA . ASN A 1 100 ? -20.438 0.123 21.891 1.00 97.88 100 ASN A CA 1
ATOM 759 C C . ASN A 1 100 ? -19.266 -0.643 21.284 1.00 97.88 100 ASN A C 1
ATOM 761 O O . ASN A 1 100 ? -18.207 -0.732 21.902 1.00 97.88 100 ASN A O 1
ATOM 765 N N . GLY A 1 101 ? -19.448 -1.199 20.092 1.00 97.94 101 GLY A N 1
ATOM 766 C CA . GLY A 1 101 ? -18.419 -1.969 19.409 1.00 97.94 101 GLY A CA 1
ATOM 767 C C . GLY A 1 101 ? -18.393 -1.686 17.917 1.00 97.94 101 GLY A C 1
ATOM 768 O O . GLY A 1 101 ? -19.441 -1.652 17.270 1.00 97.94 101 GLY A O 1
ATOM 769 N N . THR A 1 102 ? -17.188 -1.549 17.382 1.00 98.25 102 THR A N 1
ATOM 770 C CA . THR A 1 102 ? -16.925 -1.391 15.956 1.00 98.25 102 THR A CA 1
ATOM 771 C C . THR A 1 102 ? -15.835 -2.366 15.538 1.00 98.25 102 THR A C 1
ATOM 773 O O . THR A 1 102 ? -14.836 -2.534 16.238 1.00 98.25 102 THR A O 1
ATOM 776 N N . VAL A 1 103 ? -16.036 -3.010 14.395 1.00 98.00 103 VAL A N 1
ATOM 777 C CA . VAL A 1 103 ? -15.024 -3.803 13.703 1.00 98.00 103 VAL A CA 1
ATOM 778 C C . VAL A 1 103 ? -14.944 -3.293 12.277 1.00 98.00 103 VAL A C 1
ATOM 780 O O . VAL A 1 103 ? -15.964 -3.284 11.593 1.00 98.00 103 VAL A O 1
ATOM 783 N N . ASP A 1 104 ? -13.749 -2.929 11.833 1.00 98.12 104 ASP A N 1
ATOM 784 C CA . ASP A 1 104 ? -13.480 -2.487 10.469 1.00 98.12 104 ASP A CA 1
ATOM 785 C C . ASP A 1 104 ? -12.371 -3.342 9.855 1.00 98.12 104 ASP A C 1
ATOM 787 O O . ASP A 1 104 ? -11.348 -3.607 10.488 1.00 98.12 104 ASP A O 1
ATOM 791 N N . ASP A 1 105 ? -12.569 -3.755 8.610 1.00 98.12 105 ASP A N 1
ATOM 792 C CA . ASP A 1 105 ? -11.588 -4.453 7.792 1.00 98.12 105 ASP A CA 1
ATOM 793 C C . ASP A 1 105 ? -11.418 -3.696 6.479 1.00 98.12 105 ASP A C 1
ATOM 795 O O . ASP A 1 105 ? -12.371 -3.517 5.718 1.00 98.12 105 ASP A O 1
ATOM 799 N N . TYR A 1 106 ? -10.207 -3.223 6.227 1.00 98.06 106 TYR A N 1
ATOM 800 C CA . TYR A 1 106 ? -9.835 -2.579 4.981 1.00 98.06 106 TYR A CA 1
ATOM 801 C C . TYR A 1 106 ? -8.690 -3.355 4.360 1.00 98.06 106 TYR A C 1
ATOM 803 O O . TYR A 1 106 ? -7.631 -3.503 4.968 1.00 98.06 106 TYR A O 1
ATOM 811 N N . GLU A 1 107 ? -8.879 -3.806 3.130 1.00 97.38 107 GLU A N 1
ATOM 812 C CA . GLU A 1 107 ? -7.841 -4.474 2.364 1.00 97.38 107 GLU A CA 1
ATOM 813 C C . GLU A 1 107 ? -7.643 -3.811 1.009 1.00 97.38 107 GLU A C 1
ATOM 815 O O . GLU A 1 107 ? -8.580 -3.287 0.402 1.00 97.38 107 GLU A O 1
ATOM 820 N N . TYR A 1 108 ? -6.417 -3.880 0.502 1.00 97.12 108 TYR A N 1
ATOM 821 C CA . TYR A 1 108 ? -6.164 -3.624 -0.904 1.00 97.12 108 TYR A CA 1
ATOM 822 C C . TYR A 1 108 ? -5.142 -4.602 -1.462 1.00 97.12 108 TYR A C 1
ATOM 824 O O . TYR A 1 108 ? -4.116 -4.898 -0.849 1.00 97.12 108 TYR A O 1
ATOM 832 N N . ARG A 1 109 ? -5.430 -5.095 -2.662 1.00 96.81 109 ARG A N 1
ATOM 833 C CA . ARG A 1 109 ? -4.515 -5.879 -3.480 1.00 96.81 109 ARG A CA 1
ATOM 834 C C . ARG A 1 109 ? -4.061 -5.014 -4.637 1.00 96.81 109 ARG A C 1
ATOM 836 O O . ARG A 1 109 ? -4.896 -4.388 -5.286 1.00 96.81 109 ARG A O 1
ATOM 843 N N . TYR A 1 110 ? -2.768 -5.012 -4.913 1.00 95.75 110 TYR A N 1
ATOM 844 C CA . TYR A 1 110 ? -2.215 -4.357 -6.087 1.00 95.75 110 TYR A CA 1
ATOM 845 C C . TYR A 1 110 ? -1.373 -5.325 -6.912 1.00 95.75 110 TYR A C 1
ATOM 847 O O . TYR A 1 110 ? -0.872 -6.341 -6.423 1.00 95.75 110 TYR A O 1
ATOM 855 N N . GLN A 1 111 ? -1.239 -4.984 -8.182 1.00 95.56 111 GLN A N 1
ATOM 856 C CA . GLN A 1 111 ? -0.496 -5.710 -9.190 1.00 95.56 111 GLN A CA 1
ATOM 857 C C . GLN A 1 111 ? 0.152 -4.686 -10.113 1.00 95.56 111 GLN A C 1
ATOM 859 O O . GLN A 1 111 ? -0.510 -3.756 -10.577 1.00 95.56 111 GLN A O 1
ATOM 864 N N . SER A 1 112 ? 1.438 -4.855 -10.388 1.00 95.56 112 SER A N 1
ATOM 865 C CA . SER A 1 112 ? 2.169 -4.016 -11.329 1.00 95.56 112 SER A CA 1
ATOM 866 C C . SER A 1 112 ? 3.142 -4.831 -12.167 1.00 95.56 112 SER A C 1
ATOM 868 O O . SER A 1 112 ? 3.527 -5.939 -11.790 1.00 95.56 112 SER A O 1
ATOM 870 N N . THR A 1 113 ? 3.542 -4.287 -13.313 1.00 96.25 113 THR A N 1
ATOM 871 C CA . THR A 1 113 ? 4.509 -4.937 -14.204 1.00 96.25 113 THR A CA 1
ATOM 872 C C . THR A 1 113 ? 5.579 -3.977 -14.702 1.00 96.25 113 THR A C 1
ATOM 874 O O . THR A 1 113 ? 5.280 -2.802 -14.906 1.00 96.25 113 THR A O 1
ATOM 877 N N . GLN A 1 114 ? 6.770 -4.491 -15.007 1.00 95.88 114 GLN A N 1
ATOM 878 C CA . GLN A 1 114 ? 7.827 -3.758 -15.713 1.00 95.88 114 GLN A CA 1
ATOM 879 C C . GLN A 1 114 ? 7.982 -4.285 -17.140 1.00 95.88 114 GLN A C 1
ATOM 881 O O . GLN A 1 114 ? 8.202 -5.481 -17.335 1.00 95.88 114 GLN A O 1
ATOM 886 N N . GLN A 1 115 ? 7.853 -3.409 -18.139 1.00 95.50 115 GLN A N 1
ATOM 887 C CA . GLN A 1 115 ? 7.869 -3.804 -19.555 1.00 95.50 115 GLN A CA 1
ATOM 888 C C . GLN A 1 115 ? 9.285 -4.149 -20.069 1.00 95.50 115 GLN A C 1
ATOM 890 O O . GLN A 1 115 ? 10.223 -3.445 -19.716 1.00 95.50 115 GLN A O 1
ATOM 895 N N . PRO A 1 116 ? 9.469 -5.178 -20.921 1.00 96.69 116 PRO A N 1
ATOM 896 C CA . PRO A 1 116 ? 10.794 -5.598 -21.411 1.00 96.69 116 PRO A CA 1
ATOM 897 C C . PRO A 1 116 ? 11.287 -4.928 -22.706 1.00 96.69 116 PRO A C 1
ATOM 899 O O . PRO A 1 116 ? 12.324 -5.309 -23.240 1.00 96.69 116 PRO A O 1
ATOM 902 N N . TYR A 1 117 ? 10.543 -3.991 -23.286 1.00 95.62 117 TYR A N 1
ATOM 903 C CA . TYR A 1 117 ? 10.716 -3.561 -24.678 1.00 95.62 117 TYR A CA 1
ATOM 904 C C . TYR A 1 117 ? 11.605 -2.326 -24.860 1.00 95.62 117 TYR A C 1
ATOM 906 O O . TYR A 1 117 ? 12.355 -2.252 -25.832 1.00 95.62 117 TYR A O 1
ATOM 914 N N . TYR A 1 118 ? 11.544 -1.351 -23.948 1.00 95.56 118 TYR A N 1
ATOM 915 C CA . TYR A 1 118 ? 12.247 -0.069 -24.107 1.00 95.56 118 TYR A CA 1
ATOM 916 C C . TYR A 1 118 ? 12.887 0.437 -22.817 1.00 95.56 118 TYR A C 1
ATOM 918 O O . TYR A 1 118 ? 12.498 0.036 -21.721 1.00 95.56 118 TYR A O 1
ATOM 926 N N . GLY A 1 119 ? 13.822 1.385 -22.950 1.00 94.06 119 GLY A N 1
ATOM 927 C CA . GLY A 1 119 ? 14.370 2.146 -21.823 1.00 94.06 119 GLY A CA 1
ATOM 928 C C . GLY A 1 119 ? 14.953 1.267 -20.715 1.00 94.06 119 GLY A C 1
ATOM 929 O O . GLY A 1 119 ? 15.564 0.235 -20.993 1.00 94.06 119 GLY A O 1
ATOM 930 N N . PHE A 1 120 ? 14.733 1.674 -19.460 1.00 92.69 120 PHE A N 1
ATOM 931 C CA . PHE A 1 120 ? 15.128 0.885 -18.287 1.00 92.69 120 PHE A CA 1
ATOM 932 C C . PHE A 1 120 ? 14.454 -0.484 -18.224 1.00 92.69 120 PHE A C 1
ATOM 934 O O . PHE A 1 120 ? 15.046 -1.430 -17.713 1.00 92.69 120 PHE A O 1
ATOM 941 N N . GLY A 1 121 ? 13.243 -0.592 -18.768 1.00 93.06 121 GLY A N 1
ATOM 942 C CA . GLY A 1 121 ? 12.516 -1.845 -18.893 1.00 93.06 121 GLY A CA 1
ATOM 943 C C . GLY A 1 121 ? 13.325 -2.916 -19.624 1.00 93.06 121 GLY A C 1
ATOM 944 O O . GLY A 1 121 ? 13.637 -3.959 -19.060 1.00 93.06 121 GLY A O 1
ATOM 945 N N . ALA A 1 122 ? 13.780 -2.605 -20.838 1.00 94.88 122 ALA A N 1
ATOM 946 C CA . ALA A 1 122 ? 14.586 -3.522 -21.646 1.00 94.88 122 ALA A CA 1
ATOM 947 C C . ALA A 1 122 ? 15.955 -3.863 -21.038 1.00 94.88 122 ALA A C 1
ATOM 949 O O . ALA A 1 122 ? 16.469 -4.959 -21.252 1.00 94.88 122 ALA A O 1
ATOM 950 N N . THR A 1 123 ? 16.575 -2.931 -20.310 1.00 93.44 123 THR A N 1
ATOM 951 C CA . THR A 1 123 ? 17.925 -3.130 -19.758 1.00 93.44 123 THR A CA 1
ATOM 952 C C . THR A 1 123 ? 17.922 -3.809 -18.392 1.00 93.44 123 THR A C 1
ATOM 954 O O . THR A 1 123 ? 18.849 -4.557 -18.089 1.00 93.44 123 THR A O 1
ATOM 957 N N . THR A 1 124 ? 16.893 -3.569 -17.579 1.00 93.44 124 THR A N 1
ATOM 958 C CA . THR A 1 124 ? 16.797 -4.044 -16.187 1.00 93.44 124 THR A CA 1
ATOM 959 C C . THR A 1 124 ? 15.881 -5.261 -16.069 1.00 93.44 124 THR A C 1
ATOM 961 O O . THR A 1 124 ? 16.173 -6.172 -15.300 1.00 93.44 124 THR A O 1
ATOM 964 N N . TYR A 1 125 ? 14.821 -5.321 -16.881 1.00 93.50 125 TYR A N 1
ATOM 965 C CA . TYR A 1 125 ? 13.812 -6.383 -16.886 1.00 93.50 125 TYR A CA 1
ATOM 966 C C . TYR A 1 125 ? 13.654 -6.968 -18.301 1.00 93.50 125 TYR A C 1
ATOM 968 O O . TYR A 1 125 ? 12.562 -6.920 -18.868 1.00 93.50 125 TYR A O 1
ATOM 976 N N . PRO A 1 126 ? 14.714 -7.545 -18.904 1.00 92.94 126 PRO A N 1
ATOM 977 C CA . PRO A 1 126 ? 14.748 -7.918 -20.327 1.00 92.94 126 PRO A CA 1
ATOM 978 C C . PRO A 1 126 ? 13.677 -8.935 -20.758 1.00 92.94 126 PRO A C 1
ATOM 980 O O . PRO A 1 126 ? 13.438 -9.103 -21.948 1.00 92.94 126 PRO A O 1
ATOM 983 N N . ASN A 1 127 ? 13.015 -9.594 -19.804 1.00 96.12 127 ASN A N 1
ATOM 984 C CA . ASN A 1 127 ? 11.910 -10.529 -20.029 1.00 96.12 127 ASN A CA 1
ATOM 985 C C . ASN A 1 127 ? 10.669 -10.190 -19.178 1.00 96.12 127 ASN A C 1
ATOM 987 O O . ASN A 1 127 ? 9.810 -11.039 -18.951 1.00 96.12 127 ASN A O 1
ATOM 991 N N . GLY A 1 128 ? 10.591 -8.964 -18.671 1.00 96.75 128 GLY A N 1
ATOM 992 C CA . GLY A 1 128 ? 9.486 -8.454 -17.880 1.00 96.75 128 GLY A CA 1
ATOM 993 C C . GLY A 1 128 ? 9.517 -8.909 -16.427 1.00 96.75 128 GLY A C 1
ATOM 994 O O . GLY A 1 128 ? 10.146 -9.907 -16.058 1.00 96.75 128 GLY A O 1
ATOM 995 N N . GLU A 1 129 ? 8.806 -8.149 -15.608 1.00 97.19 129 GLU A N 1
ATOM 996 C CA . GLU A 1 129 ? 8.588 -8.424 -14.194 1.00 97.19 129 GLU A CA 1
ATOM 997 C C . GLU A 1 129 ? 7.121 -8.201 -13.853 1.00 97.19 129 GLU A C 1
ATOM 999 O O . GLU A 1 129 ? 6.481 -7.296 -14.386 1.00 97.19 129 GLU A O 1
ATOM 1004 N N . VAL A 1 130 ? 6.616 -9.012 -12.933 1.00 97.31 130 VAL A N 1
ATOM 1005 C CA . VAL A 1 130 ? 5.334 -8.839 -12.265 1.00 97.31 130 VAL A CA 1
ATOM 1006 C C . VAL A 1 130 ? 5.571 -8.720 -10.765 1.00 97.31 130 VAL A C 1
ATOM 1008 O O . VAL A 1 130 ? 6.264 -9.544 -10.170 1.00 97.31 130 VAL A O 1
ATOM 1011 N N . THR A 1 131 ? 4.922 -7.745 -10.141 1.00 96.94 131 THR A N 1
ATOM 1012 C CA . THR A 1 131 ? 4.811 -7.619 -8.689 1.00 96.94 131 THR A CA 1
ATOM 1013 C C . THR A 1 131 ? 3.347 -7.694 -8.282 1.00 96.94 131 THR A C 1
ATOM 1015 O O . THR A 1 131 ? 2.491 -7.051 -8.882 1.00 96.94 131 THR A O 1
ATOM 1018 N N . VAL A 1 132 ? 3.056 -8.467 -7.239 1.00 97.12 132 VAL A N 1
ATOM 1019 C CA . VAL A 1 132 ? 1.737 -8.534 -6.603 1.00 97.12 132 VAL A CA 1
ATOM 1020 C C . VAL A 1 132 ? 1.914 -8.305 -5.114 1.00 97.12 132 VAL A C 1
ATOM 1022 O O . VAL A 1 132 ? 2.812 -8.879 -4.498 1.00 97.12 132 VAL A O 1
ATOM 1025 N N . GLY A 1 133 ? 1.029 -7.519 -4.515 1.00 97.12 133 GLY A N 1
ATOM 1026 C CA . GLY A 1 133 ? 0.973 -7.406 -3.068 1.00 97.12 133 GLY A CA 1
ATOM 1027 C C . GLY A 1 133 ? -0.433 -7.208 -2.538 1.00 97.12 133 GLY A C 1
ATOM 1028 O O . GLY A 1 133 ? -1.372 -6.887 -3.267 1.00 97.12 133 GLY A O 1
ATOM 1029 N N . HIS A 1 134 ? -0.575 -7.463 -1.248 1.00 97.81 134 HIS A N 1
ATOM 1030 C CA . HIS A 1 134 ? -1.808 -7.339 -0.495 1.00 97.81 134 HIS A CA 1
ATOM 1031 C C . HIS A 1 134 ? -1.497 -6.727 0.862 1.00 97.81 134 HIS A C 1
ATOM 1033 O O . HIS A 1 134 ? -0.491 -7.062 1.492 1.00 97.81 134 HIS A O 1
ATOM 1039 N N . TYR A 1 135 ? -2.364 -5.819 1.279 1.00 97.81 135 TYR A N 1
ATOM 1040 C CA . TYR A 1 135 ? -2.301 -5.148 2.561 1.00 97.81 135 TYR A CA 1
ATOM 1041 C C . TYR A 1 135 ? -3.660 -5.218 3.215 1.00 97.81 135 TYR A C 1
ATOM 1043 O O . TYR A 1 135 ? -4.686 -5.111 2.537 1.00 97.81 135 TYR A O 1
ATOM 1051 N N . ARG A 1 136 ? -3.656 -5.310 4.540 1.00 98.19 136 ARG A N 1
ATOM 1052 C CA . ARG A 1 136 ? -4.874 -5.323 5.330 1.00 98.19 136 ARG A CA 1
ATOM 1053 C C . ARG A 1 136 ? -4.705 -4.556 6.630 1.00 98.19 136 ARG A C 1
ATOM 1055 O O . ARG A 1 136 ? -3.693 -4.681 7.318 1.00 98.19 136 ARG A O 1
ATOM 1062 N N . TYR A 1 137 ? -5.734 -3.792 6.962 1.00 98.25 137 TYR A N 1
ATOM 1063 C CA . TYR A 1 137 ? -5.938 -3.138 8.241 1.00 98.25 137 TYR A CA 1
ATOM 1064 C C . TYR A 1 137 ? -7.200 -3.707 8.873 1.00 98.25 137 TYR A C 1
ATOM 1066 O O . TYR A 1 137 ? -8.300 -3.481 8.377 1.00 98.25 137 TYR A O 1
ATOM 1074 N N . TYR A 1 138 ? -7.037 -4.398 9.993 1.00 98.25 138 TYR A N 1
ATOM 1075 C CA . TYR A 1 138 ? -8.142 -4.918 10.785 1.00 98.25 138 TYR A CA 1
ATOM 1076 C C . TYR A 1 138 ? -8.199 -4.180 12.117 1.00 98.25 138 TYR A C 1
ATOM 1078 O O . TYR A 1 138 ? -7.238 -4.210 12.888 1.00 98.25 138 TYR A O 1
ATOM 1086 N N . THR A 1 139 ? -9.307 -3.500 12.385 1.00 98.38 139 THR A N 1
ATOM 1087 C CA . THR A 1 139 ? -9.475 -2.625 13.545 1.00 98.38 139 THR A CA 1
ATOM 1088 C C . THR A 1 139 ? -10.672 -3.066 14.373 1.00 98.38 139 THR A C 1
ATOM 1090 O O . THR A 1 139 ? -11.743 -3.332 13.840 1.00 98.38 139 THR A O 1
ATOM 1093 N N . VAL A 1 140 ? -10.497 -3.119 15.690 1.00 97.88 140 VAL A N 1
ATOM 1094 C CA . VAL A 1 140 ? -11.561 -3.354 16.666 1.00 97.88 140 VAL A CA 1
ATOM 1095 C C . VAL A 1 140 ? -11.543 -2.213 17.670 1.00 97.88 140 VAL A C 1
ATOM 1097 O O . VAL A 1 140 ? -10.498 -1.906 18.241 1.00 97.88 140 VAL A O 1
ATOM 1100 N N . ASN A 1 141 ? -12.700 -1.605 17.901 1.00 97.56 141 ASN A N 1
ATOM 1101 C CA . ASN A 1 141 ? -12.914 -0.614 18.945 1.00 97.56 141 ASN A CA 1
ATOM 1102 C C . ASN A 1 141 ? -14.071 -1.077 19.833 1.00 97.56 141 ASN A C 1
ATOM 1104 O O . ASN A 1 141 ? -15.134 -1.429 19.324 1.00 97.56 141 ASN A O 1
ATOM 1108 N N . PHE A 1 142 ? -13.872 -1.099 21.146 1.00 98.00 142 PHE A N 1
ATOM 1109 C CA . PHE A 1 142 ? -14.883 -1.525 22.101 1.00 98.00 142 PHE A CA 1
ATOM 1110 C C . PHE A 1 142 ? -14.910 -0.612 23.323 1.00 98.00 142 PHE A C 1
ATOM 1112 O O . PHE A 1 142 ? -13.905 -0.437 24.009 1.00 98.00 142 PHE A O 1
ATOM 1119 N N . GLN A 1 143 ? -16.086 -0.071 23.625 1.00 98.12 143 GLN A N 1
ATOM 1120 C CA . GLN A 1 143 ? -16.325 0.830 24.742 1.00 98.12 143 GLN A CA 1
ATOM 1121 C C . GLN A 1 143 ? -17.404 0.264 25.667 1.00 98.12 143 GLN A C 1
ATOM 1123 O O . GLN A 1 143 ? -18.466 -0.181 25.228 1.00 98.12 143 GLN A O 1
ATOM 1128 N N . GLN A 1 144 ? -17.130 0.320 26.965 1.00 98.31 144 GLN A N 1
ATOM 1129 C CA . GLN A 1 144 ? -18.002 -0.116 28.048 1.00 98.31 144 GLN A CA 1
ATOM 1130 C C . GLN A 1 144 ? -18.211 1.064 28.993 1.00 98.31 144 GLN A C 1
ATOM 1132 O O . GLN A 1 144 ? -17.256 1.554 29.589 1.00 98.31 144 GLN A O 1
ATOM 1137 N N . LEU A 1 145 ? -19.449 1.526 29.138 1.00 98.25 145 LEU A N 1
ATOM 1138 C CA . LEU A 1 145 ? -19.797 2.643 30.011 1.00 98.25 145 LEU A CA 1
ATOM 1139 C C . LEU A 1 145 ? -20.786 2.181 31.076 1.00 98.25 145 LEU A C 1
ATOM 1141 O O . LEU A 1 145 ? -21.798 1.556 30.765 1.00 98.25 145 LEU A O 1
ATOM 1145 N N . VAL A 1 146 ? -20.525 2.541 32.326 1.00 98.25 146 VAL A N 1
ATOM 1146 C CA . VAL A 1 146 ? -21.443 2.371 33.451 1.00 98.25 146 VAL A CA 1
ATOM 1147 C C . VAL A 1 146 ? -21.793 3.751 33.981 1.00 98.25 146 VAL A C 1
ATOM 1149 O O . VAL A 1 146 ? -20.955 4.452 34.540 1.00 98.25 146 VAL A O 1
ATOM 1152 N N . ASN A 1 147 ? -23.046 4.146 33.804 1.00 97.94 147 ASN A N 1
ATOM 1153 C CA . ASN A 1 147 ? -23.576 5.421 34.257 1.00 97.94 147 ASN A CA 1
ATOM 1154 C C . ASN A 1 147 ? -24.565 5.196 35.406 1.00 97.94 147 ASN A C 1
ATOM 1156 O O . ASN A 1 147 ? -25.457 4.352 35.308 1.00 97.94 147 ASN A O 1
ATOM 1160 N N . TYR A 1 148 ? -24.424 5.961 36.485 1.00 97.56 148 TYR A N 1
ATOM 1161 C CA . TYR A 1 148 ? -25.382 6.005 37.581 1.00 97.56 148 TYR A CA 1
ATOM 1162 C C . TYR A 1 148 ? -25.813 7.442 37.863 1.00 97.56 148 TYR A C 1
ATOM 1164 O O . TYR A 1 148 ? -25.012 8.263 38.312 1.00 97.56 148 TYR A O 1
ATOM 1172 N N . ALA A 1 149 ? -27.096 7.729 37.649 1.00 96.94 149 ALA A N 1
ATOM 1173 C CA . ALA A 1 149 ? -27.690 9.039 37.888 1.00 96.94 149 ALA A CA 1
ATOM 1174 C C . ALA A 1 149 ? -28.799 8.953 38.942 1.00 96.94 149 ALA A C 1
ATOM 1176 O O . ALA A 1 149 ? -29.728 8.149 38.824 1.00 96.94 149 ALA A O 1
ATOM 1177 N N . ARG A 1 150 ? -28.734 9.799 39.976 1.00 95.19 150 ARG A N 1
ATOM 1178 C CA . ARG A 1 150 ? -29.751 9.844 41.033 1.00 95.19 150 ARG A CA 1
ATOM 1179 C C . ARG A 1 150 ? -30.000 11.257 41.545 1.00 95.19 150 ARG A C 1
ATOM 1181 O O . ARG A 1 150 ? -29.070 12.017 41.808 1.00 95.19 150 ARG A O 1
ATOM 1188 N N . SER A 1 151 ? -31.278 11.561 41.746 1.00 95.56 151 SER A N 1
ATOM 1189 C CA . SER A 1 151 ? -31.748 12.805 42.355 1.00 95.56 151 SER A CA 1
ATOM 1190 C C . SER A 1 151 ? -32.100 12.593 43.828 1.00 95.56 151 SER A C 1
ATOM 1192 O O . SER A 1 151 ? -32.696 11.578 44.201 1.00 95.56 151 SER A O 1
ATOM 1194 N N . PHE A 1 152 ? -31.758 13.573 44.659 1.00 93.06 152 PHE A N 1
ATOM 1195 C CA . PHE A 1 152 ? -32.030 13.610 46.093 1.00 93.06 152 PHE A CA 1
ATOM 1196 C C . PHE A 1 152 ? -32.612 14.986 46.449 1.00 93.06 152 PHE A C 1
ATOM 1198 O O . PHE A 1 152 ? -31.880 15.939 46.717 1.00 93.06 152 PHE A O 1
ATOM 1205 N N . GLY A 1 153 ? -33.940 15.116 46.406 1.00 93.50 153 GLY A N 1
ATOM 1206 C CA . GLY A 1 153 ? -34.605 16.410 46.591 1.00 93.50 153 GLY A CA 1
ATOM 1207 C C . GLY A 1 153 ? -34.186 17.414 45.512 1.00 93.50 153 GLY A C 1
ATOM 1208 O O . GLY A 1 153 ? -34.455 17.192 44.336 1.00 93.50 153 GLY A O 1
ATOM 1209 N N . LEU A 1 154 ? -33.515 18.499 45.917 1.00 95.38 154 LEU A N 1
ATOM 1210 C CA . LEU A 1 154 ? -33.003 19.546 45.018 1.00 95.38 154 LEU A CA 1
ATOM 1211 C C . LEU A 1 154 ? -31.609 19.240 44.434 1.00 95.38 154 LEU A C 1
ATOM 1213 O O . LEU A 1 154 ? -31.111 20.007 43.613 1.00 95.38 154 LEU A O 1
ATOM 1217 N N . HIS A 1 155 ? -30.965 18.146 44.849 1.00 95.50 155 HIS A N 1
ATOM 1218 C CA . HIS A 1 155 ? -29.616 17.779 44.411 1.00 95.50 155 HIS A CA 1
ATOM 1219 C C . HIS A 1 155 ? -29.639 16.656 43.370 1.00 95.50 155 HIS A C 1
ATOM 1221 O O . HIS A 1 155 ? -30.487 15.765 43.422 1.00 95.50 155 HIS A O 1
ATOM 1227 N N . ASN A 1 156 ? -28.663 16.661 42.460 1.00 95.69 156 ASN A N 1
ATOM 1228 C CA . ASN A 1 156 ? -28.462 15.621 41.451 1.00 95.69 156 ASN A CA 1
ATOM 1229 C C . ASN A 1 156 ? -27.011 15.145 41.481 1.00 95.69 156 ASN A C 1
ATOM 1231 O O . ASN A 1 156 ? -26.097 15.958 41.604 1.00 95.69 156 ASN A O 1
ATOM 1235 N N . MET A 1 157 ? -26.813 13.837 41.350 1.00 95.81 157 MET A N 1
ATOM 1236 C CA . MET A 1 157 ? -25.498 13.216 41.247 1.00 95.81 157 MET A CA 1
ATOM 1237 C C . MET A 1 157 ? -25.466 12.299 40.028 1.00 95.81 157 MET A C 1
ATOM 1239 O O . MET A 1 157 ? -26.378 11.489 39.848 1.00 95.81 157 MET A O 1
ATOM 1243 N N . THR A 1 158 ? -24.393 12.400 39.246 1.00 96.94 158 THR A N 1
ATOM 1244 C CA . THR A 1 158 ? -24.097 11.509 38.122 1.00 96.94 158 THR A CA 1
ATOM 1245 C C . THR A 1 158 ? -22.677 10.991 38.276 1.00 96.94 158 THR A C 1
ATOM 1247 O O . THR A 1 158 ? -21.759 11.775 38.513 1.00 96.94 158 THR A O 1
ATOM 1250 N N . LEU A 1 159 ? -22.507 9.682 38.137 1.00 96.81 159 LEU A N 1
ATOM 1251 C CA . LEU A 1 159 ? -21.213 9.017 38.072 1.00 96.81 159 LEU A CA 1
ATOM 1252 C C . LEU A 1 159 ? -21.119 8.273 36.741 1.00 96.81 159 LEU A C 1
ATOM 1254 O O . LEU A 1 159 ? -22.060 7.574 36.366 1.00 96.81 159 LEU A O 1
ATOM 1258 N N . LEU A 1 160 ? -19.990 8.412 36.056 1.00 97.81 160 LEU A N 1
ATOM 1259 C CA . LEU A 1 160 ? -19.662 7.664 34.851 1.00 97.81 160 LEU A CA 1
ATOM 1260 C C . LEU A 1 160 ? -18.353 6.925 35.101 1.00 97.81 160 LEU A C 1
ATOM 1262 O O . LEU A 1 160 ? -17.397 7.542 35.553 1.00 97.81 160 LEU A O 1
ATOM 1266 N N . LEU A 1 161 ? -18.350 5.628 34.816 1.00 98.12 161 LEU A N 1
ATOM 1267 C CA . LEU A 1 161 ? -17.146 4.823 34.691 1.00 98.12 161 LEU A CA 1
ATOM 1268 C C . LEU A 1 161 ? -17.072 4.320 33.256 1.00 98.12 161 LEU A C 1
ATOM 1270 O O . LEU A 1 161 ? -18.052 3.776 32.742 1.00 98.12 161 LEU A O 1
ATOM 1274 N N . GLY A 1 162 ? -15.934 4.516 32.613 1.00 98.00 162 GLY A N 1
ATOM 1275 C CA . GLY A 1 162 ? -15.678 4.101 31.248 1.00 98.00 162 GLY A CA 1
ATOM 1276 C C . GLY A 1 162 ? -14.467 3.190 31.154 1.00 98.00 162 GLY A C 1
ATOM 1277 O O . GLY A 1 162 ? -13.471 3.384 31.846 1.00 98.00 162 GLY A O 1
ATOM 1278 N N . HIS A 1 163 ? -14.559 2.204 30.271 1.00 98.38 163 HIS A N 1
ATOM 1279 C CA . HIS A 1 163 ? -13.431 1.424 29.789 1.00 98.38 163 HIS A CA 1
ATOM 1280 C C . HIS A 1 163 ? -13.476 1.389 28.261 1.00 98.38 163 HIS A C 1
ATOM 1282 O O . HIS A 1 163 ? -14.520 1.098 27.671 1.00 98.38 163 HIS A O 1
ATOM 1288 N N . GLU A 1 164 ? -12.353 1.692 27.624 1.00 97.12 164 GLU A N 1
ATOM 1289 C CA . GLU A 1 164 ? -12.193 1.645 26.175 1.00 97.12 164 GLU A CA 1
ATOM 1290 C C . GLU A 1 164 ? -11.003 0.772 25.785 1.00 97.12 164 GLU A C 1
ATOM 1292 O O . GLU A 1 164 ? -9.946 0.817 26.413 1.00 97.12 164 GLU A O 1
ATOM 1297 N N . ASN A 1 165 ? -11.177 -0.008 24.722 1.00 97.00 165 ASN A N 1
ATOM 1298 C CA . ASN A 1 165 ? -10.113 -0.762 24.087 1.00 97.00 165 ASN A CA 1
ATOM 1299 C C . ASN A 1 165 ? -10.145 -0.526 22.577 1.00 97.00 165 ASN A C 1
ATOM 1301 O O . ASN A 1 165 ? -11.188 -0.654 21.938 1.00 97.00 165 ASN A O 1
ATOM 1305 N N . TYR A 1 166 ? -8.982 -0.223 22.014 1.00 98.06 166 TYR A N 1
ATOM 1306 C CA . TYR A 1 166 ? -8.780 -0.101 20.580 1.00 98.06 166 TYR A CA 1
ATOM 1307 C C . TYR A 1 166 ? -7.599 -0.967 20.176 1.00 98.06 166 TYR A C 1
ATOM 1309 O O . TYR A 1 166 ? -6.511 -0.837 20.736 1.00 98.06 166 TYR A O 1
ATOM 1317 N N . LYS A 1 167 ? -7.795 -1.814 19.170 1.00 98.25 167 LYS A N 1
ATOM 1318 C CA . LYS A 1 167 ? -6.745 -2.646 18.595 1.00 98.25 167 LYS A CA 1
ATOM 1319 C C . LYS A 1 167 ? -6.777 -2.553 17.080 1.00 98.25 167 LYS A C 1
ATOM 1321 O O . LYS A 1 167 ? -7.817 -2.769 16.469 1.00 98.25 167 LYS A O 1
ATOM 1326 N N . GLN A 1 168 ? -5.618 -2.322 16.481 1.00 98.31 168 GLN A N 1
ATOM 1327 C CA . GLN A 1 168 ? -5.413 -2.386 15.043 1.00 98.31 168 GLN A CA 1
ATOM 1328 C C . GLN A 1 168 ? -4.299 -3.378 14.715 1.00 98.31 168 GLN A C 1
ATOM 1330 O O . GLN A 1 168 ? -3.220 -3.352 15.310 1.00 98.31 168 GLN A O 1
ATOM 1335 N N . THR A 1 169 ? -4.556 -4.234 13.738 1.00 98.56 169 THR A N 1
ATOM 1336 C CA . THR A 1 169 ? -3.560 -5.093 13.111 1.00 98.56 169 THR A CA 1
ATOM 1337 C C . THR A 1 169 ? -3.360 -4.620 11.680 1.00 98.56 169 THR A C 1
ATOM 1339 O O . THR A 1 169 ? -4.318 -4.523 10.918 1.00 98.56 169 THR A O 1
ATOM 1342 N N . TYR A 1 170 ? -2.112 -4.323 11.332 1.00 98.31 170 TYR A N 1
ATOM 1343 C CA . TYR A 1 170 ? -1.686 -4.061 9.965 1.00 98.31 170 TYR A CA 1
ATOM 1344 C C . TYR A 1 170 ? -0.833 -5.229 9.491 1.00 98.31 170 TYR A C 1
ATOM 1346 O O . TYR A 1 170 ? 0.153 -5.576 10.143 1.00 98.31 170 TYR A O 1
ATOM 1354 N N . GLU A 1 171 ? -1.191 -5.818 8.362 1.00 98.25 171 GLU A N 1
ATOM 1355 C CA . GLU A 1 171 ? -0.436 -6.897 7.738 1.00 98.25 171 GLU A CA 1
ATOM 1356 C C . GLU A 1 171 ? -0.238 -6.623 6.255 1.00 98.25 171 GLU A C 1
ATOM 1358 O O . GLU A 1 171 ? -1.060 -5.978 5.601 1.00 98.25 171 GLU A O 1
ATOM 1363 N N . TYR A 1 172 ? 0.884 -7.103 5.732 1.00 98.00 172 TYR A N 1
ATOM 1364 C CA . TYR A 1 172 ? 1.143 -7.062 4.306 1.00 98.00 172 TYR A CA 1
ATOM 1365 C C . TYR A 1 172 ? 1.922 -8.278 3.846 1.00 98.00 172 TYR A C 1
ATOM 1367 O O . TYR A 1 172 ? 2.698 -8.875 4.597 1.00 98.00 172 TYR A O 1
ATOM 1375 N N . VAL A 1 173 ? 1.752 -8.585 2.570 1.00 97.94 173 VAL A N 1
ATOM 1376 C CA . VAL A 1 173 ? 2.603 -9.489 1.812 1.00 97.94 173 VAL A CA 1
ATOM 1377 C C . VAL A 1 173 ? 2.801 -8.906 0.424 1.00 97.94 173 VAL A C 1
ATOM 1379 O O . VAL A 1 173 ? 1.854 -8.434 -0.199 1.00 97.94 173 VAL A O 1
ATOM 1382 N N . TYR A 1 174 ? 4.024 -8.948 -0.084 1.00 96.19 174 TYR A N 1
ATOM 1383 C CA . TYR A 1 174 ? 4.284 -8.683 -1.490 1.00 96.19 174 TYR A CA 1
ATOM 1384 C C . TYR A 1 174 ? 5.310 -9.665 -2.040 1.00 96.19 174 TYR A C 1
ATOM 1386 O O . TYR A 1 174 ? 6.133 -10.225 -1.310 1.00 96.19 174 TYR A O 1
ATOM 1394 N N . GLY A 1 175 ? 5.238 -9.872 -3.347 1.00 97.00 175 GLY A N 1
ATOM 1395 C CA . GLY A 1 175 ? 6.133 -10.741 -4.081 1.00 97.00 175 GLY A CA 1
ATOM 1396 C C . GLY A 1 175 ? 6.327 -10.267 -5.505 1.00 97.00 175 GLY A C 1
ATOM 1397 O O . GLY A 1 175 ? 5.373 -9.822 -6.141 1.00 97.00 175 GLY A O 1
ATOM 1398 N N . GLY A 1 176 ? 7.553 -10.404 -5.999 1.00 97.19 176 GLY A N 1
ATOM 1399 C CA . GLY A 1 176 ? 7.893 -10.190 -7.402 1.00 97.19 176 GLY A CA 1
ATOM 1400 C C . GLY A 1 176 ? 8.336 -11.482 -8.084 1.00 97.19 176 GLY A C 1
ATOM 1401 O O . GLY A 1 176 ? 8.876 -12.389 -7.437 1.00 97.19 176 GLY A O 1
ATOM 1402 N N . ARG A 1 177 ? 8.117 -11.577 -9.396 1.00 97.50 177 ARG A N 1
ATOM 1403 C CA . ARG A 1 177 ? 8.743 -12.581 -10.266 1.00 97.50 177 ARG A CA 1
ATOM 1404 C C . ARG A 1 177 ? 9.109 -11.970 -11.613 1.00 97.50 177 ARG A C 1
ATOM 1406 O O . ARG A 1 177 ? 8.336 -11.199 -12.175 1.00 97.50 177 ARG A O 1
ATOM 1413 N N . SER A 1 178 ? 10.263 -12.361 -12.140 1.00 97.19 178 SER A N 1
ATOM 1414 C CA . SER A 1 178 ? 10.799 -11.903 -13.423 1.00 97.19 178 SER A CA 1
ATOM 1415 C C . SER A 1 178 ? 10.954 -13.058 -14.414 1.00 97.19 178 SER A C 1
ATOM 1417 O O . SER A 1 178 ? 10.778 -14.235 -14.073 1.00 97.19 178 SER A O 1
ATOM 1419 N N . ASN A 1 179 ? 11.270 -12.731 -15.666 1.00 96.69 179 ASN A N 1
ATOM 1420 C CA . ASN A 1 179 ? 11.263 -13.675 -16.785 1.00 96.69 179 ASN A CA 1
ATOM 1421 C C . ASN A 1 179 ? 9.856 -14.210 -17.064 1.00 96.69 179 ASN A C 1
ATOM 1423 O O . ASN A 1 179 ? 9.561 -15.394 -16.892 1.00 96.69 179 ASN A O 1
ATOM 1427 N N . MET A 1 180 ? 8.978 -13.292 -17.466 1.00 96.69 180 MET A N 1
ATOM 1428 C CA . MET A 1 180 ? 7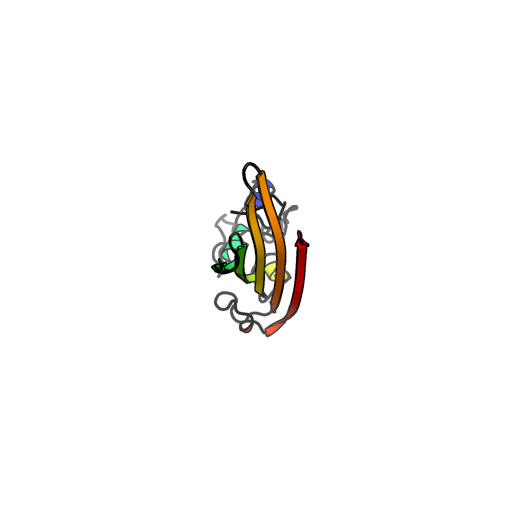.600 -13.578 -17.838 1.00 96.69 180 MET A CA 1
ATOM 1429 C C . MET A 1 180 ? 7.539 -14.327 -19.172 1.00 96.69 180 MET A C 1
ATOM 1431 O O . MET A 1 180 ? 8.183 -13.946 -20.145 1.00 96.69 180 MET A O 1
ATOM 1435 N N . PHE A 1 181 ? 6.721 -15.379 -19.231 1.00 92.50 181 PHE A N 1
ATOM 1436 C CA . PHE A 1 181 ? 6.457 -16.116 -20.470 1.00 92.50 181 PHE A CA 1
ATOM 1437 C C . PHE A 1 181 ? 5.580 -15.309 -21.438 1.00 92.50 181 PHE A C 1
ATOM 1439 O O . PHE A 1 181 ? 5.846 -15.275 -22.636 1.00 92.50 181 PHE A O 1
ATOM 1446 N N . SER A 1 182 ? 4.540 -14.647 -20.917 1.00 92.44 182 SER A N 1
ATOM 1447 C CA . SER A 1 182 ? 3.651 -13.770 -21.688 1.00 92.44 182 SER A CA 1
ATOM 1448 C C . SER A 1 182 ? 3.433 -12.469 -20.928 1.00 92.44 182 SER A C 1
ATOM 1450 O O . SER A 1 182 ? 2.579 -12.388 -20.046 1.00 92.44 182 SER A O 1
ATOM 1452 N N . PHE A 1 183 ? 4.225 -11.448 -21.271 1.00 94.31 183 PHE A N 1
ATOM 1453 C CA . PHE A 1 183 ? 4.142 -10.136 -20.628 1.00 94.31 183 PHE A CA 1
ATOM 1454 C C . PHE A 1 183 ? 2.768 -9.482 -20.816 1.00 94.31 183 PHE A C 1
ATOM 1456 O O . PHE A 1 183 ? 2.267 -8.881 -19.883 1.00 94.31 183 PHE A O 1
ATOM 1463 N N . LYS A 1 184 ? 2.157 -9.597 -22.004 1.00 90.81 184 LYS A N 1
ATOM 1464 C CA . LYS A 1 184 ? 0.914 -8.878 -22.347 1.00 90.81 184 LYS A CA 1
ATOM 1465 C C . LYS A 1 184 ? -0.358 -9.527 -21.794 1.00 90.81 184 LYS A C 1
ATOM 1467 O O . LYS A 1 184 ? -1.381 -8.857 -21.705 1.00 90.81 184 LYS A O 1
ATOM 1472 N N . GLU A 1 185 ? -0.328 -10.828 -21.506 1.00 91.44 185 GLU A N 1
ATOM 1473 C CA . GLU A 1 185 ? -1.547 -11.602 -21.226 1.00 91.44 185 GLU A CA 1
ATOM 147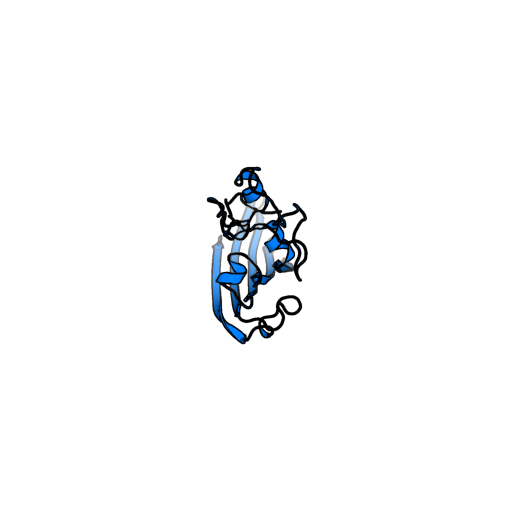4 C C . GLU A 1 185 ? -1.613 -12.137 -19.794 1.00 91.44 185 GLU A C 1
ATOM 1476 O O . GLU A 1 185 ? -2.705 -12.422 -19.308 1.00 91.44 185 GLU A O 1
ATOM 1481 N N . ASN A 1 186 ? -0.471 -12.305 -19.116 1.00 93.25 186 ASN A N 1
ATOM 1482 C CA . ASN A 1 186 ? -0.425 -12.924 -17.797 1.00 93.25 186 ASN A CA 1
ATOM 1483 C C . ASN A 1 186 ? 0.393 -12.093 -16.810 1.00 93.25 186 ASN A C 1
ATOM 1485 O O . ASN A 1 186 ? 1.611 -12.224 -16.722 1.00 93.25 186 ASN A O 1
ATOM 1489 N N . HIS A 1 187 ? -0.308 -11.293 -16.015 1.00 94.50 187 HIS A N 1
ATOM 1490 C CA . HIS A 1 187 ? 0.282 -10.500 -14.943 1.00 94.50 187 HIS A CA 1
ATOM 1491 C C . HIS A 1 187 ? 0.230 -11.218 -13.585 1.00 94.50 187 HIS A C 1
ATOM 1493 O O . HIS A 1 187 ? 0.407 -10.585 -12.553 1.00 94.50 187 HIS A O 1
ATOM 1499 N N . GLU A 1 188 ? -0.034 -12.522 -13.524 1.00 94.50 188 GLU A N 1
ATOM 1500 C CA . GLU A 1 188 ? 0.063 -13.274 -12.269 1.00 94.50 188 GLU A CA 1
ATOM 1501 C C . GLU A 1 188 ? 1.507 -13.700 -12.000 1.00 94.50 188 GLU A C 1
ATOM 1503 O O . GLU A 1 188 ? 2.280 -13.949 -12.924 1.00 94.50 188 GLU A O 1
ATOM 1508 N N . LEU A 1 189 ? 1.871 -13.897 -10.727 1.00 95.44 189 LEU A N 1
ATOM 1509 C CA . LEU A 1 189 ? 3.207 -14.397 -10.358 1.00 95.44 189 LEU A CA 1
ATOM 1510 C C . LEU A 1 189 ? 3.532 -15.742 -11.038 1.00 95.44 189 LEU A C 1
ATOM 1512 O O . LEU A 1 189 ? 4.686 -16.045 -11.336 1.00 95.44 189 LEU A O 1
ATOM 1516 N N . ALA A 1 190 ? 2.522 -16.568 -11.318 1.00 95.06 190 ALA A N 1
ATOM 1517 C CA . ALA A 1 190 ? 2.697 -17.825 -12.045 1.00 95.06 190 ALA A CA 1
ATOM 1518 C C . ALA A 1 190 ? 3.123 -17.633 -13.517 1.00 95.06 190 ALA A C 1
ATOM 1520 O O . ALA A 1 190 ? 3.609 -18.580 -14.128 1.00 95.06 190 ALA A O 1
ATOM 1521 N N . GLY A 1 191 ? 2.964 -16.432 -14.080 1.00 93.88 191 GLY A N 1
ATOM 1522 C CA . GLY A 1 191 ? 3.369 -16.083 -15.443 1.00 93.88 191 GLY A CA 1
ATOM 1523 C C . GLY A 1 191 ? 4.870 -15.882 -15.641 1.00 93.88 191 GLY A C 1
ATOM 1524 O O . GLY A 1 191 ? 5.304 -15.717 -16.778 1.00 93.88 191 GLY A O 1
ATOM 1525 N N . ALA A 1 192 ? 5.658 -15.921 -14.566 1.00 96.44 192 ALA A N 1
ATOM 1526 C CA . ALA A 1 192 ? 7.104 -15.728 -14.559 1.00 96.44 192 ALA A CA 1
ATOM 1527 C C . ALA A 1 192 ? 7.834 -16.930 -13.941 1.00 96.44 192 ALA A C 1
ATOM 1529 O O . ALA A 1 192 ? 7.228 -17.727 -13.220 1.00 96.44 192 ALA A O 1
ATOM 1530 N N . ILE A 1 193 ? 9.131 -17.087 -14.226 1.00 96.06 193 ILE A N 1
ATOM 1531 C CA . ILE A 1 193 ? 9.913 -18.256 -13.776 1.00 96.06 193 ILE A CA 1
ATOM 1532 C C . ILE A 1 193 ? 10.968 -17.929 -12.719 1.00 96.06 193 ILE A C 1
ATOM 1534 O O . ILE A 1 193 ? 11.274 -18.793 -11.895 1.00 96.06 193 ILE A O 1
ATOM 1538 N N . THR A 1 194 ? 11.472 -16.698 -12.678 1.00 96.69 194 THR A N 1
ATOM 1539 C CA . THR A 1 194 ? 12.504 -16.290 -11.723 1.00 96.69 194 THR A CA 1
ATOM 1540 C C . THR A 1 194 ? 11.875 -15.615 -10.521 1.00 96.69 194 THR A C 1
ATOM 1542 O O . THR A 1 194 ? 10.968 -14.798 -10.643 1.00 96.69 194 THR A O 1
ATOM 1545 N N . ASN A 1 195 ? 12.335 -16.008 -9.341 1.00 95.88 195 ASN A N 1
ATOM 1546 C CA . ASN A 1 195 ? 11.864 -15.455 -8.085 1.00 95.88 195 ASN A CA 1
ATOM 1547 C C . ASN A 1 195 ? 12.595 -14.152 -7.779 1.00 95.88 195 ASN A C 1
ATOM 1549 O O . ASN A 1 195 ? 13.823 -14.140 -7.783 1.00 95.88 195 ASN A O 1
ATOM 1553 N N . GLU A 1 196 ? 11.834 -13.108 -7.463 1.00 94.81 196 GLU A N 1
ATOM 1554 C CA . GLU A 1 196 ? 12.363 -11.866 -6.904 1.00 94.81 196 GLU A CA 1
ATOM 1555 C C . GLU A 1 196 ? 12.101 -11.832 -5.390 1.00 94.81 196 GLU A C 1
ATOM 1557 O O . GLU A 1 196 ? 11.894 -12.858 -4.737 1.00 94.81 196 GLU A O 1
ATOM 1562 N N . THR A 1 197 ? 12.130 -10.639 -4.806 1.00 92.88 197 THR A N 1
ATOM 1563 C CA . THR A 1 197 ? 11.911 -10.441 -3.374 1.00 92.88 197 THR A CA 1
ATOM 1564 C C . THR A 1 197 ? 10.488 -10.836 -2.955 1.00 92.88 197 THR A C 1
ATOM 1566 O O . THR A 1 197 ? 9.511 -10.425 -3.582 1.00 92.88 197 THR A O 1
ATOM 1569 N N . TYR A 1 198 ? 10.385 -11.567 -1.840 1.00 94.50 198 TYR A N 1
ATOM 1570 C CA . TYR A 1 198 ? 9.139 -11.833 -1.116 1.00 94.50 198 TYR A CA 1
ATOM 1571 C C . TYR A 1 198 ? 9.273 -11.347 0.317 1.00 94.50 198 TYR A C 1
ATOM 1573 O O . TYR A 1 198 ? 10.208 -11.743 1.016 1.00 94.50 198 TYR A O 1
ATOM 1581 N N . ILE A 1 199 ? 8.336 -10.518 0.769 1.00 96.62 199 ILE A N 1
ATOM 1582 C CA . ILE A 1 199 ? 8.312 -10.041 2.152 1.00 96.62 199 ILE A CA 1
ATOM 1583 C C . ILE A 1 199 ? 6.877 -10.042 2.646 1.00 96.62 199 ILE A C 1
ATOM 1585 O O . ILE A 1 199 ? 5.956 -9.625 1.946 1.00 96.62 199 ILE A O 1
ATOM 1589 N N . SER A 1 200 ? 6.711 -10.467 3.890 1.00 97.56 200 SER A N 1
ATOM 1590 C CA . SER A 1 200 ? 5.490 -10.269 4.652 1.00 97.56 200 SER A CA 1
ATOM 1591 C C . SER A 1 200 ? 5.827 -9.781 6.048 1.00 97.56 200 SER A C 1
ATOM 1593 O O . SER A 1 200 ? 6.846 -10.184 6.614 1.00 97.56 200 SER A O 1
ATOM 1595 N N . ASN A 1 201 ? 4.957 -8.966 6.627 1.00 98.12 201 ASN A N 1
ATOM 1596 C CA . ASN A 1 201 ? 5.071 -8.573 8.023 1.00 98.12 201 ASN A CA 1
ATOM 1597 C C . ASN A 1 201 ? 3.693 -8.297 8.624 1.00 98.12 201 ASN A C 1
ATOM 1599 O O . ASN A 1 201 ? 2.733 -8.022 7.905 1.00 98.12 201 ASN A O 1
ATOM 1603 N N . GLN A 1 202 ? 3.636 -8.308 9.952 1.00 98.31 202 GLN A N 1
ATOM 1604 C CA . GLN A 1 202 ? 2.466 -7.923 10.720 1.00 98.31 202 GLN A CA 1
ATOM 1605 C C . GLN A 1 202 ? 2.878 -7.027 11.890 1.00 98.31 202 GLN A C 1
ATOM 1607 O O . GLN A 1 202 ? 3.790 -7.348 12.652 1.00 98.31 202 GLN A O 1
ATOM 1612 N N . THR A 1 203 ? 2.150 -5.930 12.069 1.00 98.25 203 THR A N 1
ATOM 1613 C CA . THR A 1 203 ? 2.297 -5.006 13.193 1.00 98.25 203 THR A CA 1
ATOM 1614 C C . THR A 1 203 ? 0.973 -4.904 13.939 1.00 98.25 203 THR A C 1
ATOM 1616 O O . THR A 1 203 ? -0.097 -4.880 13.335 1.00 98.25 203 THR A O 1
ATOM 1619 N N . ASN A 1 204 ? 1.044 -4.827 15.266 1.00 97.88 204 ASN A N 1
ATOM 1620 C CA . ASN A 1 204 ? -0.121 -4.650 16.123 1.00 97.88 204 ASN A CA 1
ATOM 1621 C C . ASN A 1 204 ? 0.015 -3.350 16.919 1.00 97.88 204 ASN A C 1
ATOM 1623 O O . ASN A 1 204 ? 1.075 -3.074 17.478 1.00 97.88 204 ASN A O 1
ATOM 1627 N N . TYR A 1 205 ? -1.071 -2.591 17.000 1.00 97.44 205 TYR A N 1
ATOM 1628 C CA . TYR A 1 205 ? -1.209 -1.405 17.834 1.00 97.44 205 TYR A CA 1
ATOM 1629 C C . TYR A 1 205 ? -2.420 -1.585 18.750 1.00 97.44 205 TYR A C 1
ATOM 1631 O O . TYR A 1 205 ? -3.468 -2.047 18.301 1.00 97.44 205 TYR A O 1
ATOM 1639 N N . ASN A 1 206 ? -2.271 -1.270 20.036 1.00 97.25 206 ASN A N 1
ATOM 1640 C CA . ASN A 1 206 ? -3.328 -1.429 21.033 1.00 97.25 206 ASN A CA 1
ATOM 1641 C C . ASN A 1 206 ? -3.290 -0.278 22.039 1.00 97.25 206 ASN A C 1
ATOM 1643 O O . ASN A 1 206 ? -2.215 0.056 22.541 1.00 97.25 206 ASN A O 1
ATOM 1647 N N . THR A 1 207 ? -4.455 0.269 22.371 1.00 97.56 207 THR A N 1
ATOM 1648 C CA . THR A 1 207 ? -4.640 1.238 23.455 1.00 97.56 207 THR A CA 1
ATOM 1649 C C . THR A 1 207 ? -5.790 0.810 24.349 1.00 97.56 207 THR A C 1
ATOM 1651 O O . THR A 1 207 ? -6.787 0.256 23.885 1.00 97.56 207 THR A O 1
ATOM 1654 N N . GLU A 1 208 ? -5.647 1.085 25.638 1.00 97.38 208 GLU A N 1
ATOM 1655 C CA . GLU A 1 208 ? -6.630 0.752 26.662 1.00 97.38 208 GLU A CA 1
ATOM 1656 C C . GLU A 1 208 ? -6.744 1.931 27.629 1.00 97.38 208 GLU A C 1
ATOM 1658 O O . GLU A 1 208 ? -5.725 2.505 28.026 1.00 97.38 208 GLU A O 1
ATOM 1663 N N . GLY A 1 209 ? -7.973 2.324 27.960 1.00 96.56 209 GLY A N 1
ATOM 1664 C CA . GLY A 1 209 ? -8.259 3.532 28.728 1.00 96.56 209 GLY A CA 1
ATOM 1665 C C . GLY A 1 209 ? -9.371 3.321 29.747 1.00 96.56 209 GLY A C 1
ATOM 1666 O O . GLY A 1 209 ? -10.328 2.594 29.493 1.00 96.56 209 GLY A O 1
ATOM 1667 N N . PHE A 1 210 ? -9.244 3.981 30.900 1.00 97.38 210 PHE A N 1
ATOM 1668 C CA . PHE A 1 210 ? -10.222 3.962 31.989 1.00 97.38 210 PHE A CA 1
ATOM 1669 C C . PHE A 1 210 ? -10.485 5.393 32.464 1.00 97.38 210 PHE A C 1
ATOM 1671 O O . PHE A 1 210 ? -9.534 6.172 32.578 1.00 97.38 210 PHE A O 1
ATOM 1678 N N . PHE A 1 211 ? -11.741 5.733 32.758 1.00 94.19 211 PHE A N 1
ATOM 1679 C CA . PHE A 1 211 ? -12.133 7.049 33.279 1.00 94.19 211 PHE A CA 1
ATOM 1680 C C . PHE A 1 211 ? -13.386 6.995 34.152 1.00 94.19 211 PHE A C 1
ATOM 1682 O O . PHE A 1 211 ? -14.118 5.983 34.077 1.00 94.19 211 PHE A O 1
#

Secondary structure (DSSP, 8-state):
---S----TT-HHHHHHHS-TTS-SB-B-TTSPBPEETTEEPB--SEEEETTEEPSSSTT--HHHHHHHS-EEEEEEEEEEEEEEEE--TTSTTEEEEEEEEEEEEEEEEEEEE-SSSHHHHHH-TT-EEEEEEEEEEEEEEEEEEEEEEEETTEEEEEEEEEEEEEEEEEEEEEEEEEES-TTT--SGGGEEEEEEEEEEEEEEEEEEE-

pLDDT: mean 92.12, std 12.16, range [32.72, 98.56]

Organism: NCBI:txid408170

Foldseek 3Di:
DDPDPDLDPLDQVNVVVPDDPVDDQAAADPVRHFDADPLGTHGQQQALPRVHGHDPPRHLDDNVSFVSQKDKDKDKDKDKDKDKDWDDDPVQPQKIKIKIKMKMKIKMKIKIKQACPTGCSVVVQVQMKMKIKMKMKIKMKIKIKIWGWDDDVPDIDIDIKMKIKIKIKIKMKMWMAGNFPDSRPDRDNVRHDGGDDIDIDMDMDMDMDID

Radius of gyration: 29.24 Å; chains: 1; bounding box: 58×39×91 Å